Protein AF-A0A527GAV5-F1 (afdb_monomer_lite)

Radius of gyration: 49.76 Å; chains: 1; bounding box: 109×33×131 Å

pLDDT: mean 87.26, std 10.42, range [48.53, 98.5]

Secondary structure (DSSP, 8-state):
-PEEEEEE-TTS-EEEESS--TTPPSEEEEE-TTSTTPPTT--EEEEEEEETTEEEEEEEE-HHHHHHHHHHHHHHHHHHHHHHHHHHHHHHHHHHHHHHHHHHHHHHHHHHHTT-TT--PPP-SS--HHHHHHHHHHHHHHHHHHHHHHHHHHHHHHHHHHHHHHHHHHHHHHHHHHHHHTT---

Sequence (186 aa):
KEQLFSLTDATGNRLAGNFTAAGLPDGFSMFDTEMPGVPPGAEYRAYSGPVGGNTLTVAFSLSETEELERIVLMSFGWGTLIIIGLAVAGGALLASRVQRRLDGIAATMVDVSHGRLDTRIPLTGKGDDIDIVSSQVNAALDRLSALVEGMKQVSANIAHDLKTPLNLLQMILDTASEKNLSGQKV

Structure (mmCIF, N/CA/C/O backbone):
data_AF-A0A527GAV5-F1
#
_entry.id   AF-A0A527GAV5-F1
#
loop_
_atom_site.group_PDB
_atom_site.id
_atom_site.type_symbol
_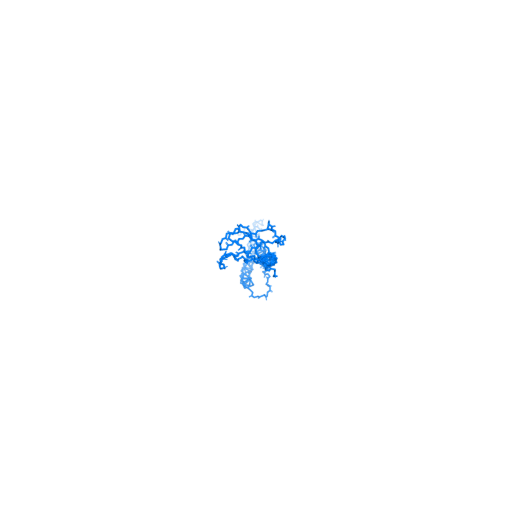atom_site.label_atom_id
_atom_site.label_alt_id
_atom_site.label_comp_id
_atom_site.label_asym_id
_atom_site.label_entity_id
_atom_site.label_seq_id
_atom_site.pdbx_PDB_ins_code
_atom_site.Cartn_x
_atom_site.Cartn_y
_atom_site.Cartn_z
_atom_site.occupancy
_atom_site.B_iso_or_equiv
_atom_site.auth_seq_id
_atom_site.auth_comp_id
_atom_site.auth_asym_id
_atom_site.auth_atom_id
_atom_site.pdbx_PDB_model_num
ATOM 1 N N . LYS A 1 1 ? 24.582 -0.080 -43.319 1.00 51.47 1 LYS A N 1
ATOM 2 C CA . LYS A 1 1 ? 26.050 -0.330 -43.382 1.00 51.47 1 LYS A CA 1
ATOM 3 C C . LYS A 1 1 ? 26.711 0.334 -44.589 1.00 51.47 1 LYS A C 1
ATOM 5 O O . LYS A 1 1 ? 26.998 -0.326 -45.582 1.00 51.47 1 LYS A O 1
ATOM 10 N N . GLU A 1 2 ? 27.001 1.624 -44.483 1.00 65.25 2 GLU A N 1
ATOM 11 C CA . GLU A 1 2 ? 27.942 2.292 -45.385 1.00 65.25 2 GLU A CA 1
ATOM 12 C C . GLU A 1 2 ? 29.332 2.218 -44.742 1.00 65.25 2 GLU A C 1
ATOM 14 O O . GLU A 1 2 ? 29.523 2.654 -43.608 1.00 65.25 2 GLU A O 1
ATOM 19 N N . GLN A 1 3 ? 30.274 1.556 -45.413 1.00 80.19 3 GLN A N 1
ATOM 20 C CA . GLN A 1 3 ? 31.674 1.503 -44.993 1.00 80.19 3 GLN A CA 1
ATOM 21 C C . GLN A 1 3 ? 32.457 2.492 -45.841 1.00 80.19 3 GLN A C 1
ATOM 23 O O . GLN A 1 3 ? 32.382 2.467 -47.073 1.00 80.19 3 GLN A O 1
ATOM 28 N N . LEU A 1 4 ? 33.207 3.358 -45.178 1.00 86.44 4 LEU A N 1
ATOM 29 C CA . LEU A 1 4 ? 34.068 4.330 -45.820 1.00 86.44 4 LEU A CA 1
ATOM 30 C C . LEU A 1 4 ? 35.504 3.798 -45.798 1.00 86.44 4 LEU A C 1
ATOM 32 O O . LEU A 1 4 ? 35.984 3.302 -44.784 1.00 86.44 4 LEU A O 1
ATOM 36 N N . PHE A 1 5 ? 36.191 3.860 -46.927 1.00 89.62 5 PHE A N 1
ATOM 37 C CA . PHE A 1 5 ? 37.576 3.450 -47.086 1.00 89.62 5 PHE A CA 1
ATOM 38 C C . PHE A 1 5 ? 38.337 4.502 -47.892 1.00 89.62 5 PHE A C 1
ATOM 40 O O . PHE A 1 5 ? 37.828 5.047 -48.872 1.00 89.62 5 PHE A O 1
ATOM 47 N N . SER A 1 6 ? 39.565 4.789 -47.476 1.00 89.69 6 SER A N 1
ATOM 48 C CA . SER A 1 6 ? 40.455 5.754 -48.118 1.00 89.69 6 SER A CA 1
ATOM 49 C C . SER A 1 6 ? 41.880 5.230 -48.052 1.00 89.69 6 SER A C 1
ATOM 51 O O . SER A 1 6 ? 42.373 4.917 -46.975 1.00 89.69 6 SER A O 1
ATOM 53 N N . LEU A 1 7 ? 42.545 5.153 -49.197 1.00 89.75 7 LEU A N 1
ATOM 54 C CA . LEU A 1 7 ? 43.970 4.883 -49.313 1.00 89.75 7 LEU A CA 1
ATOM 55 C C . LEU A 1 7 ? 44.672 6.194 -49.662 1.00 89.75 7 LEU A C 1
ATOM 57 O O . LEU A 1 7 ? 44.394 6.771 -50.717 1.00 89.75 7 LEU A O 1
ATOM 61 N N . THR A 1 8 ? 45.569 6.660 -48.801 1.00 88.25 8 THR A N 1
ATOM 62 C CA . THR A 1 8 ? 46.335 7.897 -48.992 1.00 88.25 8 THR A CA 1
ATOM 63 C C . THR A 1 8 ? 47.822 7.620 -49.192 1.00 88.25 8 THR A C 1
ATOM 65 O O . THR A 1 8 ? 48.357 6.598 -48.757 1.00 88.25 8 THR A O 1
ATOM 68 N N . ASP A 1 9 ? 48.504 8.501 -49.918 1.00 86.50 9 ASP A N 1
ATOM 69 C CA . ASP A 1 9 ? 49.966 8.510 -49.991 1.00 86.50 9 ASP A CA 1
ATOM 70 C C . ASP A 1 9 ? 50.606 9.165 -48.754 1.00 86.50 9 ASP A C 1
ATOM 72 O O . ASP A 1 9 ? 49.919 9.720 -47.895 1.00 86.50 9 ASP A O 1
ATOM 76 N N . ALA A 1 10 ? 51.940 9.134 -48.677 1.00 80.06 10 ALA A N 1
ATOM 77 C CA . ALA A 1 10 ? 52.711 9.756 -47.595 1.00 80.06 10 ALA A CA 1
ATOM 78 C C . ALA A 1 10 ? 52.537 11.288 -47.491 1.00 80.06 10 ALA A C 1
ATOM 80 O O . ALA A 1 10 ? 52.948 11.889 -46.501 1.00 80.06 10 ALA A O 1
ATOM 81 N N . THR A 1 11 ? 51.943 11.924 -48.504 1.00 78.81 11 THR A N 1
ATOM 82 C CA . THR A 1 11 ? 51.624 13.358 -48.530 1.00 78.81 11 THR A CA 1
ATOM 83 C C . THR A 1 11 ? 50.159 13.652 -48.188 1.00 78.81 11 THR A C 1
ATOM 85 O O . THR A 1 11 ? 49.761 14.814 -48.162 1.00 78.81 11 THR A O 1
ATOM 88 N N . GLY A 1 12 ? 49.358 12.621 -47.885 1.00 73.50 12 GLY A N 1
ATOM 89 C CA . GLY A 1 12 ? 47.946 12.736 -47.519 1.00 73.50 12 GLY A CA 1
ATOM 90 C C . GLY A 1 12 ? 46.981 12.811 -48.707 1.00 73.50 12 GLY A C 1
ATOM 91 O O . GLY A 1 12 ? 45.781 12.989 -48.496 1.00 73.50 12 GLY A O 1
ATOM 92 N N . ASN A 1 13 ? 47.457 12.651 -49.947 1.00 85.00 13 ASN A N 1
ATOM 93 C CA . ASN A 1 13 ? 46.592 12.662 -51.126 1.00 85.00 13 ASN A CA 1
ATOM 94 C C . ASN A 1 13 ? 45.887 11.316 -51.291 1.00 85.00 13 ASN A C 1
ATOM 96 O O . ASN A 1 13 ? 46.497 10.257 -51.141 1.00 85.00 13 ASN A O 1
ATOM 100 N N . ARG A 1 14 ? 44.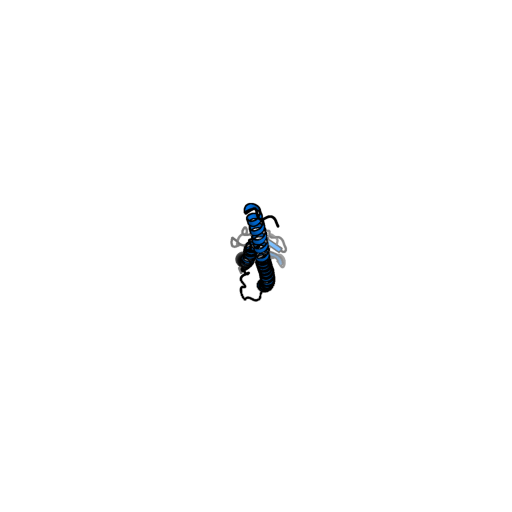597 11.345 -51.646 1.00 86.31 14 ARG A N 1
ATOM 101 C CA . ARG A 1 14 ? 43.805 10.131 -51.881 1.00 86.31 14 ARG A CA 1
ATOM 102 C C . ARG A 1 14 ? 44.218 9.459 -53.189 1.00 86.31 14 ARG A C 1
ATOM 104 O O . ARG A 1 14 ? 44.093 10.045 -54.260 1.00 86.31 14 ARG A O 1
ATOM 111 N N . LEU A 1 1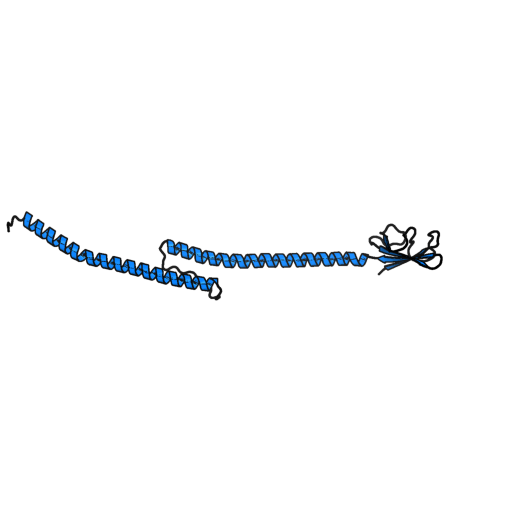5 ? 44.606 8.195 -53.095 1.00 86.38 15 LEU A N 1
ATOM 112 C CA . LEU A 1 15 ? 44.932 7.330 -54.227 1.00 86.38 15 LEU A CA 1
ATOM 113 C C . LEU A 1 15 ? 43.760 6.430 -54.627 1.00 86.38 15 LEU A C 1
ATOM 115 O O . LEU A 1 15 ? 43.536 6.196 -55.810 1.00 86.38 15 LEU A O 1
ATOM 119 N N . ALA A 1 16 ? 42.995 5.942 -53.651 1.00 85.88 16 ALA A N 1
ATOM 120 C CA . ALA A 1 16 ? 41.793 5.141 -53.870 1.00 85.88 16 ALA A CA 1
ATOM 121 C C . ALA A 1 16 ? 40.830 5.302 -52.688 1.00 85.88 16 ALA A C 1
ATOM 123 O O . ALA A 1 16 ? 41.261 5.668 -51.599 1.00 85.88 16 ALA A O 1
ATOM 124 N N . GLY A 1 17 ? 39.539 5.031 -52.880 1.00 86.31 17 GLY A N 1
ATOM 125 C CA . GLY A 1 17 ? 38.553 5.113 -51.799 1.00 86.31 17 GLY A CA 1
ATOM 126 C C . GLY A 1 17 ? 37.303 5.916 -52.128 1.00 86.31 17 GLY A C 1
ATOM 127 O O . GLY A 1 17 ? 37.245 6.606 -53.146 1.00 86.31 17 GLY A O 1
ATOM 128 N N . ASN A 1 18 ? 36.308 5.822 -51.249 1.00 85.50 18 ASN A N 1
ATOM 129 C CA . ASN A 1 18 ? 35.032 6.537 -51.342 1.00 85.50 18 ASN A CA 1
ATOM 130 C C . ASN A 1 18 ? 34.967 7.807 -50.470 1.00 85.50 18 ASN A C 1
ATOM 132 O O . ASN A 1 18 ? 34.028 8.580 -50.623 1.00 85.50 18 ASN A O 1
ATOM 136 N N . PHE A 1 19 ? 35.973 8.072 -49.631 1.00 85.88 19 PHE A N 1
ATOM 137 C CA . PHE A 1 19 ? 36.136 9.341 -48.911 1.00 85.88 19 PHE A CA 1
ATOM 138 C C . PHE A 1 19 ? 37.609 9.765 -48.871 1.00 85.88 19 PHE A C 1
ATOM 140 O O . PHE A 1 19 ? 38.484 9.011 -49.297 1.00 85.88 19 PHE A O 1
ATOM 147 N N . THR A 1 20 ? 37.891 10.979 -48.400 1.00 83.62 20 THR A N 1
ATOM 148 C CA . THR A 1 20 ? 39.262 11.483 -48.239 1.00 83.62 20 THR A CA 1
ATOM 149 C C . THR A 1 20 ? 39.605 11.600 -46.754 1.00 83.62 20 THR A C 1
ATOM 151 O O . THR A 1 20 ? 39.144 12.519 -46.090 1.00 83.62 20 THR A O 1
ATOM 154 N N . ALA A 1 21 ? 40.451 10.697 -46.250 1.00 78.19 21 ALA A N 1
ATOM 155 C CA . ALA A 1 21 ? 40.884 10.630 -44.845 1.00 78.19 21 ALA A CA 1
ATOM 156 C C . ALA A 1 21 ? 41.992 11.637 -44.457 1.00 78.19 21 ALA A C 1
ATOM 158 O O . ALA A 1 21 ? 42.779 11.381 -43.543 1.00 78.19 21 ALA A O 1
ATOM 159 N N . ALA A 1 22 ? 42.120 12.753 -45.181 1.00 73.62 22 ALA A N 1
ATOM 160 C CA . ALA A 1 22 ? 43.237 13.679 -45.004 1.00 73.62 22 ALA A CA 1
ATOM 161 C C . ALA A 1 22 ? 43.246 14.272 -43.583 1.00 73.62 22 ALA A C 1
ATOM 163 O O . ALA A 1 22 ? 42.292 14.928 -43.174 1.00 73.62 22 ALA A O 1
ATOM 164 N N . GLY A 1 23 ? 44.338 14.048 -42.845 1.00 74.88 23 GLY A N 1
ATOM 165 C CA . GLY A 1 23 ? 44.532 14.585 -41.494 1.00 74.88 23 GLY A CA 1
ATOM 166 C C . GLY A 1 23 ? 44.031 13.702 -40.347 1.00 74.88 23 GLY A C 1
ATOM 167 O O . GLY A 1 23 ? 44.126 14.127 -39.197 1.00 74.88 23 GLY A O 1
ATOM 168 N N . LEU A 1 24 ? 43.540 12.484 -40.613 1.00 82.19 24 LEU A N 1
ATOM 169 C CA . LEU A 1 24 ? 43.235 11.530 -39.541 1.00 82.19 24 LEU A CA 1
ATOM 170 C C . LEU A 1 24 ? 44.527 10.934 -38.954 1.00 82.19 24 LEU A C 1
ATOM 172 O O . LEU A 1 24 ? 45.402 10.524 -39.720 1.00 82.19 24 LEU A O 1
ATOM 176 N N . PRO A 1 25 ? 44.657 10.857 -37.615 1.00 83.38 25 PRO A N 1
ATOM 177 C CA . PRO A 1 25 ? 45.821 10.256 -36.979 1.00 83.38 25 PRO A CA 1
ATOM 178 C C . PRO A 1 25 ? 45.858 8.742 -37.210 1.00 83.38 25 PRO A C 1
ATOM 180 O O . PRO A 1 25 ? 44.824 8.102 -37.426 1.00 83.38 25 PRO A O 1
ATOM 183 N N . ASP A 1 26 ? 47.055 8.168 -37.107 1.00 85.62 26 ASP A N 1
ATOM 184 C CA . ASP A 1 26 ? 47.236 6.719 -37.096 1.00 85.62 26 ASP A CA 1
ATOM 185 C C . ASP A 1 26 ? 46.560 6.090 -35.868 1.00 85.62 26 ASP A C 1
ATOM 187 O O . ASP A 1 26 ? 46.567 6.640 -34.763 1.00 85.62 26 ASP A O 1
ATOM 191 N N . GLY A 1 27 ? 45.993 4.899 -36.054 1.00 86.94 27 GLY A N 1
ATOM 192 C CA . GLY A 1 27 ? 45.221 4.197 -35.035 1.00 86.94 27 GLY A CA 1
ATOM 193 C C . GLY A 1 27 ? 43.734 4.549 -35.059 1.00 86.94 27 GLY A C 1
ATOM 194 O O . GLY A 1 27 ? 43.159 4.851 -36.105 1.00 86.94 27 GLY A O 1
ATOM 195 N N . PHE A 1 28 ? 43.079 4.422 -33.902 1.00 89.44 28 PHE A N 1
ATOM 196 C CA . PHE A 1 28 ? 41.643 4.671 -33.774 1.00 89.44 28 PHE A CA 1
ATOM 197 C C . PHE A 1 28 ? 41.348 6.165 -33.648 1.00 89.44 28 PHE A C 1
ATOM 199 O O . PHE A 1 28 ? 41.902 6.836 -32.780 1.00 89.44 28 PHE A O 1
ATOM 206 N N . SER A 1 29 ? 40.414 6.654 -34.458 1.00 87.44 29 SER A N 1
ATOM 207 C CA . SER A 1 29 ? 39.905 8.026 -34.400 1.00 87.44 29 SER A CA 1
ATOM 208 C C . SER A 1 29 ? 38.385 8.058 -34.566 1.00 87.44 29 SER A C 1
ATOM 210 O O . SER A 1 29 ? 37.782 7.120 -35.093 1.00 87.44 29 SER A O 1
ATOM 212 N N . MET A 1 30 ? 37.758 9.125 -34.072 1.00 85.75 30 MET A N 1
ATOM 213 C CA . MET A 1 30 ? 36.351 9.441 -34.327 1.00 85.75 30 MET A CA 1
ATOM 214 C C . MET A 1 30 ? 36.286 10.784 -35.044 1.00 85.75 30 MET A C 1
ATOM 216 O O . MET A 1 30 ? 37.082 11.675 -34.741 1.00 85.75 30 MET A O 1
ATOM 220 N N . PHE A 1 31 ? 35.391 10.897 -36.017 1.00 81.06 31 PHE A N 1
ATOM 221 C CA . PHE A 1 31 ? 35.166 12.127 -36.766 1.00 81.06 31 PHE A CA 1
ATOM 222 C C . PHE A 1 31 ? 33.690 12.253 -37.142 1.00 81.06 31 PHE A C 1
ATOM 224 O O . PHE A 1 31 ? 32.975 11.254 -37.269 1.00 81.06 31 PHE A O 1
ATOM 231 N N . ASP A 1 32 ? 33.251 13.493 -37.314 1.00 73.69 32 ASP A N 1
ATOM 232 C CA . ASP A 1 32 ? 31.907 13.846 -37.739 1.00 73.69 32 ASP A CA 1
ATOM 233 C C . ASP A 1 32 ? 31.916 14.388 -39.181 1.00 73.69 32 ASP A C 1
ATOM 235 O O . ASP A 1 32 ? 32.839 14.176 -39.971 1.00 73.69 32 ASP A O 1
ATOM 239 N N . THR A 1 33 ? 30.828 15.031 -39.575 1.00 65.94 33 THR A N 1
ATOM 240 C CA . THR A 1 33 ? 30.421 15.203 -40.972 1.00 65.94 33 THR A CA 1
ATOM 241 C C . THR A 1 33 ? 31.148 16.330 -4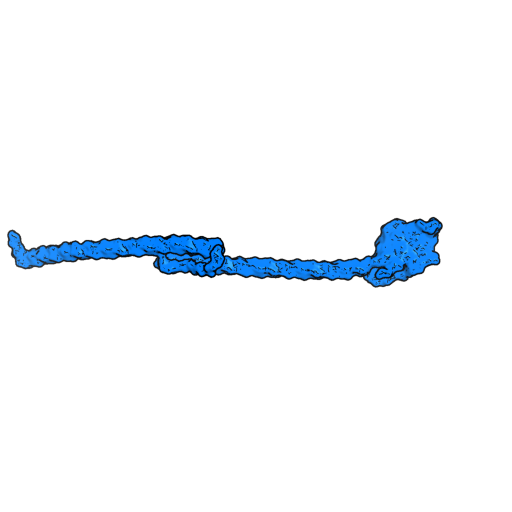1.713 1.00 65.94 33 THR A C 1
ATOM 243 O O . THR A 1 33 ? 30.659 16.824 -42.726 1.00 65.94 33 THR A O 1
ATOM 246 N N . GLU A 1 34 ? 32.314 16.749 -41.225 1.00 67.12 34 GLU A N 1
ATOM 247 C CA . GLU A 1 34 ? 33.110 17.843 -41.792 1.00 67.12 34 GLU A CA 1
ATOM 248 C C . GLU A 1 34 ? 34.027 17.403 -42.952 1.00 67.12 34 GLU A C 1
ATOM 250 O O . GLU A 1 34 ? 34.680 18.235 -43.585 1.00 67.12 34 GLU A O 1
ATOM 255 N N . MET A 1 35 ? 34.067 16.105 -43.286 1.00 69.50 35 MET A N 1
ATOM 256 C CA . MET A 1 35 ? 34.969 15.570 -44.313 1.00 69.50 35 MET A CA 1
ATOM 257 C C . MET A 1 35 ? 34.312 15.364 -45.698 1.00 69.50 35 MET A C 1
ATOM 259 O O . MET A 1 35 ? 33.202 14.834 -45.802 1.00 69.50 35 MET A O 1
ATOM 263 N N . PRO A 1 36 ? 35.011 15.697 -46.807 1.00 69.56 36 PRO A N 1
ATOM 264 C CA . PRO A 1 36 ? 34.512 15.480 -48.166 1.00 69.56 36 PRO A CA 1
ATOM 265 C C . PRO A 1 36 ? 34.239 14.000 -48.481 1.00 69.56 36 PRO A C 1
ATOM 267 O O . PRO A 1 36 ? 35.141 13.160 -48.426 1.00 69.56 36 PRO A O 1
ATOM 270 N N . GLY A 1 37 ? 33.004 13.699 -48.896 1.00 69.25 37 GLY A N 1
ATOM 271 C CA . GLY A 1 37 ? 32.560 12.340 -49.237 1.00 69.25 37 GLY A CA 1
ATOM 272 C C . GLY A 1 37 ? 31.922 11.566 -48.079 1.00 69.25 37 GLY A C 1
ATOM 273 O O . GLY A 1 37 ? 31.619 10.389 -48.248 1.00 69.25 37 GLY A O 1
ATOM 274 N N . VAL A 1 38 ? 31.701 12.213 -46.930 1.00 72.56 38 VAL A N 1
ATOM 275 C CA . VAL A 1 38 ? 31.029 11.628 -45.762 1.00 72.56 38 VAL A CA 1
ATOM 276 C C . VAL A 1 38 ? 29.552 12.058 -45.736 1.00 72.56 38 VAL A C 1
ATOM 278 O O . VAL A 1 38 ? 29.271 13.256 -45.810 1.00 72.56 38 VAL A O 1
ATOM 281 N N . PRO A 1 39 ? 28.593 11.118 -45.653 1.00 70.62 39 PRO A N 1
ATOM 282 C CA . PRO A 1 39 ? 27.177 11.434 -45.468 1.00 70.62 39 PRO A CA 1
ATOM 283 C C . PRO A 1 39 ? 26.925 12.257 -44.189 1.00 70.62 39 PRO A C 1
ATOM 285 O O . PRO A 1 39 ? 27.472 11.905 -43.142 1.00 70.62 39 PRO A O 1
ATOM 288 N N . PRO A 1 40 ? 26.098 13.320 -44.241 1.00 68.00 40 PRO A N 1
ATOM 289 C CA . PRO A 1 40 ? 25.817 14.185 -43.096 1.00 68.00 40 PRO A CA 1
ATOM 290 C C . PRO A 1 40 ? 24.956 13.495 -42.022 1.00 68.00 40 PRO A C 1
ATOM 292 O O . PRO A 1 40 ? 24.099 12.675 -42.339 1.00 68.00 40 PRO A O 1
ATOM 295 N N . GLY A 1 41 ? 25.138 13.893 -40.758 1.00 69.19 41 GLY A N 1
ATOM 296 C CA . GLY A 1 41 ? 24.319 13.465 -39.616 1.00 69.19 41 GLY A CA 1
ATOM 297 C C . GLY A 1 41 ? 24.716 12.150 -38.935 1.00 69.19 41 GLY A C 1
ATOM 298 O O . GLY A 1 41 ? 23.879 11.582 -38.243 1.00 69.19 41 GLY A O 1
ATOM 299 N N . ALA A 1 42 ? 25.942 11.654 -39.125 1.00 70.94 42 ALA A N 1
ATOM 300 C CA . ALA A 1 42 ? 26.418 10.430 -38.482 1.00 70.94 42 ALA A CA 1
ATOM 301 C C . ALA A 1 42 ? 27.843 10.587 -37.941 1.00 70.94 42 ALA A C 1
ATOM 303 O O . ALA A 1 42 ? 28.708 11.145 -38.617 1.00 70.94 42 ALA A O 1
ATOM 304 N N . GLU A 1 43 ? 28.094 10.058 -36.745 1.00 80.25 43 GLU A N 1
ATOM 305 C CA . GLU A 1 43 ? 29.445 9.900 -36.207 1.00 80.25 43 GLU A CA 1
ATOM 306 C C . GLU A 1 43 ? 30.107 8.656 -36.819 1.00 80.25 43 GLU A C 1
ATOM 308 O O . GLU A 1 43 ? 29.473 7.607 -36.984 1.00 80.25 43 GLU A O 1
ATOM 313 N N . TYR A 1 44 ? 31.386 8.756 -37.179 1.00 84.56 44 TYR A N 1
ATOM 314 C CA . TYR A 1 44 ? 32.140 7.657 -37.775 1.00 84.56 44 TYR A CA 1
ATOM 315 C C . TYR A 1 44 ? 33.333 7.291 -36.905 1.00 84.56 44 TYR A C 1
ATOM 317 O O . TYR A 1 44 ? 34.104 8.144 -36.466 1.00 84.56 44 TYR A O 1
ATOM 325 N N . ARG A 1 45 ? 33.544 5.986 -36.723 1.00 87.81 45 ARG A N 1
ATOM 326 C CA . ARG A 1 45 ? 34.760 5.459 -36.101 1.00 87.81 45 ARG A CA 1
ATOM 327 C C . ARG A 1 45 ? 35.705 4.954 -37.180 1.00 87.81 45 ARG A C 1
ATOM 329 O O . ARG A 1 45 ? 35.378 3.996 -37.882 1.00 87.81 45 ARG A O 1
ATOM 336 N N . ALA A 1 46 ? 36.871 5.584 -37.281 1.00 89.62 46 ALA A N 1
ATOM 337 C CA . ALA A 1 46 ? 37.945 5.235 -38.201 1.00 89.62 46 ALA A CA 1
ATOM 338 C C . ALA A 1 46 ? 39.054 4.427 -37.525 1.00 89.62 46 ALA A C 1
ATOM 340 O O . ALA A 1 46 ? 39.355 4.585 -36.339 1.00 89.62 46 ALA A O 1
ATOM 341 N N . TYR A 1 47 ? 39.712 3.603 -38.330 1.00 90.69 47 TYR A N 1
ATOM 342 C CA . TYR A 1 47 ? 41.029 3.061 -38.052 1.00 90.69 47 TYR A CA 1
ATOM 343 C C . TYR A 1 47 ? 41.950 3.345 -39.240 1.00 90.69 47 TYR A C 1
ATOM 345 O O . TYR A 1 47 ? 41.638 2.934 -40.360 1.00 90.69 47 TYR A O 1
ATOM 353 N N . SER A 1 48 ? 43.063 4.033 -38.985 1.00 91.56 48 SER A N 1
ATOM 354 C CA . SER A 1 48 ? 44.116 4.323 -39.965 1.00 91.56 48 SER A CA 1
ATOM 355 C C . SER A 1 48 ? 45.362 3.499 -39.658 1.00 91.56 48 SER A C 1
ATOM 357 O O . SER A 1 48 ? 45.817 3.463 -38.513 1.00 91.56 48 SER A O 1
ATOM 359 N N . GLY A 1 49 ? 45.933 2.847 -40.668 1.00 89.56 49 GLY A N 1
ATOM 360 C CA . GLY A 1 49 ? 47.185 2.110 -40.514 1.00 89.56 49 GLY A CA 1
ATOM 361 C C . GLY A 1 49 ? 47.993 2.013 -41.808 1.00 89.56 49 GLY A C 1
ATOM 362 O O . GLY A 1 49 ? 47.433 2.148 -42.900 1.00 89.56 49 GLY A O 1
ATOM 363 N N . PRO A 1 50 ? 49.311 1.770 -41.707 1.00 90.19 50 PRO A N 1
ATOM 364 C CA . PRO A 1 50 ? 50.179 1.680 -42.870 1.00 90.19 50 PRO A CA 1
ATOM 365 C C . PRO A 1 50 ? 49.943 0.378 -43.646 1.00 90.19 50 PRO A C 1
ATOM 367 O O . PRO A 1 50 ? 49.889 -0.714 -43.079 1.00 90.19 50 PRO A O 1
ATOM 370 N N . VAL A 1 51 ? 49.863 0.490 -44.969 1.00 87.44 51 VAL A N 1
ATOM 371 C CA . VAL A 1 51 ? 49.808 -0.618 -45.926 1.00 87.44 51 VAL A CA 1
ATOM 372 C C . VAL A 1 51 ? 50.823 -0.323 -47.030 1.00 87.44 51 VAL A C 1
ATOM 374 O O . VAL A 1 51 ? 50.549 0.407 -47.980 1.00 87.44 51 VAL A O 1
ATOM 377 N N . GLY A 1 52 ? 52.035 -0.864 -46.891 1.00 86.19 52 GLY A N 1
ATOM 378 C CA . GLY A 1 52 ? 53.155 -0.516 -47.770 1.00 86.19 52 GLY A CA 1
ATOM 379 C C . GLY A 1 52 ? 53.674 0.902 -47.495 1.00 86.19 52 GLY A C 1
ATOM 380 O O . GLY A 1 52 ? 53.996 1.217 -46.354 1.00 86.19 52 GLY A O 1
ATOM 381 N N . GLY A 1 53 ? 53.765 1.745 -48.532 1.00 84.25 53 GLY A N 1
ATOM 382 C CA . GLY A 1 53 ? 54.159 3.164 -48.429 1.00 84.25 53 GLY A CA 1
ATOM 383 C C . GLY A 1 53 ? 52.979 4.132 -48.270 1.00 84.25 53 GLY A C 1
ATOM 384 O O . GLY A 1 53 ? 53.122 5.330 -48.510 1.00 84.25 53 GLY A O 1
ATOM 385 N N . ASN A 1 54 ? 51.805 3.600 -47.937 1.00 88.31 54 ASN A N 1
ATOM 386 C CA . ASN A 1 54 ? 50.514 4.272 -47.996 1.00 88.31 54 ASN A CA 1
ATOM 387 C C . ASN A 1 54 ? 49.745 4.041 -46.697 1.00 88.31 54 ASN A C 1
ATOM 389 O O . ASN A 1 54 ? 50.009 3.065 -45.997 1.00 88.31 54 ASN A O 1
ATOM 393 N N . THR A 1 55 ? 48.763 4.885 -46.403 1.00 89.31 55 THR A N 1
ATOM 394 C CA . THR A 1 55 ? 47.893 4.721 -45.232 1.00 89.31 55 THR A CA 1
ATOM 395 C C . THR A 1 55 ? 46.506 4.299 -45.687 1.00 89.31 55 THR A C 1
ATOM 397 O O . THR A 1 55 ? 45.894 4.952 -46.531 1.00 89.31 55 THR A O 1
ATOM 400 N N . LEU A 1 56 ? 46.010 3.184 -45.152 1.00 90.12 56 LEU A N 1
ATOM 401 C CA . LEU A 1 56 ? 44.640 2.731 -45.353 1.00 90.12 56 LEU A CA 1
ATOM 402 C C . LEU A 1 56 ? 43.804 3.136 -44.141 1.00 90.12 56 LEU A C 1
ATOM 404 O O . LEU A 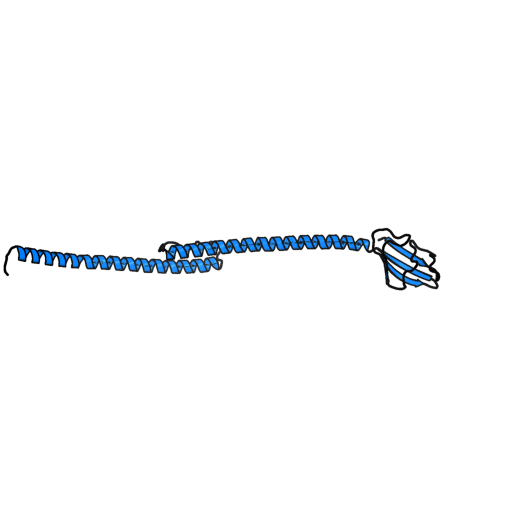1 56 ? 44.064 2.691 -43.024 1.00 90.12 56 LEU A O 1
ATOM 408 N N . THR A 1 57 ? 42.771 3.931 -44.385 1.00 91.31 57 THR A N 1
ATOM 409 C CA . THR A 1 57 ? 41.761 4.291 -43.396 1.00 91.31 57 THR A CA 1
ATOM 410 C C . THR A 1 57 ? 40.458 3.577 -43.711 1.00 91.31 57 THR A C 1
ATOM 412 O O . THR A 1 57 ? 39.949 3.671 -44.829 1.00 91.31 57 THR A O 1
ATOM 415 N N . VAL A 1 58 ? 39.898 2.893 -42.716 1.00 90.06 58 VAL A N 1
ATOM 416 C CA . VAL A 1 58 ? 38.568 2.272 -42.774 1.00 90.06 58 VAL A CA 1
ATOM 417 C C . VAL A 1 58 ? 37.693 2.900 -41.700 1.00 90.06 58 VAL A C 1
ATOM 419 O O . VAL A 1 58 ? 38.081 2.918 -40.535 1.00 90.06 58 VAL A O 1
ATOM 422 N N . ALA A 1 59 ? 36.521 3.398 -42.077 1.00 88.56 59 ALA A N 1
ATOM 423 C CA . ALA A 1 59 ? 35.565 4.034 -41.188 1.00 88.56 59 ALA A CA 1
ATOM 424 C C . ALA A 1 59 ? 34.182 3.375 -41.266 1.00 88.56 59 ALA A C 1
ATOM 426 O O . ALA A 1 59 ? 33.691 3.011 -42.339 1.00 88.56 59 ALA A O 1
ATOM 427 N N . PHE A 1 60 ? 33.557 3.225 -40.101 1.00 84.50 60 PHE A N 1
ATOM 428 C CA . PHE A 1 60 ? 32.233 2.631 -39.932 1.00 84.50 60 PHE A CA 1
ATOM 429 C C . PHE A 1 60 ? 31.282 3.669 -39.340 1.00 84.50 60 PHE A C 1
ATOM 431 O O . PHE A 1 60 ? 31.636 4.322 -38.359 1.00 84.50 60 PHE A O 1
ATOM 438 N N . SER A 1 61 ? 30.089 3.801 -39.928 1.00 79.38 61 SER A N 1
ATOM 439 C CA . SER A 1 61 ? 29.037 4.671 -39.392 1.00 79.38 61 SER A CA 1
ATOM 440 C C . SER A 1 61 ? 28.488 4.130 -38.069 1.00 79.38 61 SER A C 1
ATOM 442 O O . SER A 1 61 ? 28.150 2.944 -37.983 1.00 79.38 61 SER A O 1
ATOM 444 N N . LEU A 1 62 ? 28.354 5.001 -37.066 1.00 73.69 62 LEU A N 1
ATOM 445 C CA . LEU A 1 62 ? 27.640 4.748 -35.809 1.00 73.69 62 LEU A CA 1
ATOM 446 C C . LEU A 1 62 ? 26.161 5.175 -35.877 1.00 73.69 62 LEU A C 1
ATOM 448 O O . LEU A 1 62 ? 25.443 5.038 -34.889 1.00 73.69 62 LEU A O 1
ATOM 452 N N . SER A 1 63 ? 25.652 5.604 -37.037 1.00 67.06 63 SER A N 1
ATOM 453 C CA . SER A 1 63 ? 24.250 6.032 -37.194 1.00 67.06 63 SER A CA 1
ATOM 454 C C . SER A 1 63 ? 23.227 4.953 -36.818 1.00 67.06 63 SER A C 1
ATOM 456 O O . SER A 1 63 ? 22.140 5.264 -36.348 1.00 67.06 63 SER A O 1
ATOM 458 N N . GLU A 1 64 ? 23.575 3.670 -36.977 1.00 61.69 64 GLU A N 1
ATOM 459 C CA . GLU A 1 64 ? 22.717 2.552 -36.552 1.00 61.69 64 GLU A CA 1
ATOM 460 C C . GLU A 1 64 ? 22.631 2.433 -35.012 1.00 61.69 64 GLU A C 1
ATOM 462 O O . GLU A 1 64 ? 21.689 1.836 -34.500 1.00 61.69 64 GLU A O 1
ATOM 467 N N . THR A 1 65 ? 23.566 3.003 -34.242 1.00 63.56 65 THR A N 1
ATOM 468 C CA . THR A 1 65 ? 23.550 2.903 -32.770 1.00 63.56 65 THR A CA 1
ATOM 469 C C . THR A 1 65 ? 22.698 3.967 -32.080 1.00 63.56 65 THR A C 1
ATOM 471 O O . THR A 1 65 ? 22.094 3.665 -31.052 1.00 63.56 65 THR A O 1
ATOM 474 N N . GLU A 1 66 ? 22.553 5.159 -32.661 1.00 66.06 66 GLU A N 1
ATOM 475 C CA . GLU A 1 66 ? 21.786 6.258 -32.049 1.00 66.06 66 GLU A CA 1
ATOM 476 C C . GLU A 1 66 ? 20.266 6.027 -32.098 1.00 66.06 66 GLU A C 1
ATOM 478 O O . GLU A 1 66 ? 19.546 6.302 -31.132 1.00 66.06 66 GLU A O 1
ATOM 483 N N . GLU A 1 67 ? 19.752 5.471 -33.200 1.00 70.88 67 GLU A N 1
ATOM 484 C CA . GLU A 1 67 ? 18.332 5.106 -33.300 1.00 70.88 67 GLU A CA 1
ATOM 485 C C . GLU A 1 67 ? 17.977 3.984 -32.318 1.00 70.88 67 GLU A C 1
ATOM 487 O O . GLU A 1 67 ? 16.937 4.032 -31.652 1.00 70.88 67 GLU A O 1
ATOM 492 N N . LEU A 1 68 ? 18.873 3.002 -32.179 1.00 74.25 68 LEU A N 1
ATOM 493 C CA . LEU A 1 68 ? 18.732 1.919 -31.213 1.00 74.25 68 LEU A CA 1
ATOM 494 C C . LEU A 1 68 ? 18.750 2.453 -29.779 1.00 74.25 68 LEU A C 1
ATOM 496 O O . LEU A 1 68 ? 17.891 2.069 -28.985 1.00 74.25 68 LEU A O 1
ATOM 500 N N . GLU A 1 69 ? 19.664 3.366 -29.451 1.00 81.19 69 GLU A N 1
ATOM 501 C CA . GLU A 1 69 ? 19.736 3.983 -28.126 1.00 81.19 69 GLU A CA 1
ATOM 502 C C . GLU A 1 69 ? 18.433 4.708 -27.778 1.00 81.19 69 GLU A C 1
ATOM 504 O O . GLU A 1 69 ? 17.864 4.483 -26.707 1.00 81.19 69 GLU A O 1
ATOM 509 N N . ARG A 1 70 ? 17.886 5.503 -28.706 1.00 84.00 70 ARG A N 1
ATOM 510 C CA . ARG A 1 70 ? 16.616 6.209 -28.490 1.00 84.00 70 ARG A CA 1
ATOM 511 C C . ARG A 1 70 ? 15.455 5.246 -28.256 1.00 84.00 70 ARG A C 1
ATOM 513 O O . ARG A 1 70 ? 14.668 5.461 -27.333 1.00 84.00 70 ARG A O 1
ATOM 520 N N . ILE A 1 71 ? 15.326 4.199 -29.072 1.00 87.31 71 ILE A N 1
ATOM 521 C CA . ILE A 1 71 ? 14.247 3.210 -28.933 1.00 87.31 71 ILE A CA 1
ATOM 522 C C . ILE A 1 71 ? 14.377 2.466 -27.602 1.00 87.31 71 ILE A C 1
ATOM 524 O O . ILE A 1 71 ? 13.375 2.279 -26.905 1.00 87.31 71 ILE A O 1
ATOM 528 N N . VAL A 1 72 ? 15.595 2.077 -27.218 1.00 91.62 72 VAL A N 1
ATOM 529 C CA . VAL A 1 72 ? 15.869 1.384 -25.953 1.00 91.62 72 VAL A CA 1
ATOM 530 C C . VAL A 1 72 ? 15.561 2.286 -24.761 1.00 91.62 72 VAL A C 1
ATOM 532 O O . VAL A 1 72 ? 14.817 1.867 -23.877 1.00 91.62 72 VAL A O 1
ATOM 535 N N . LEU A 1 73 ? 16.052 3.529 -24.747 1.00 92.75 73 LEU A N 1
ATOM 536 C CA . LEU A 1 73 ? 15.793 4.488 -23.668 1.00 92.75 73 LEU A CA 1
ATOM 537 C C . LEU A 1 73 ? 14.306 4.815 -23.542 1.00 92.75 73 LEU A C 1
ATOM 539 O O . LEU A 1 73 ? 13.777 4.860 -22.432 1.00 92.75 73 LEU A O 1
ATOM 543 N N . MET A 1 74 ? 13.607 4.995 -24.663 1.00 94.31 74 MET A N 1
ATOM 544 C CA . MET A 1 74 ? 12.172 5.263 -24.655 1.00 94.31 74 MET A CA 1
ATOM 545 C C . MET A 1 74 ? 11.385 4.051 -24.146 1.00 94.31 74 MET A C 1
ATOM 547 O O . MET A 1 74 ? 10.507 4.204 -23.298 1.00 94.31 74 MET A O 1
ATOM 551 N N . SER A 1 75 ? 11.733 2.844 -24.596 1.00 95.38 75 SER A N 1
ATOM 552 C CA . SER A 1 75 ? 11.112 1.597 -24.128 1.00 95.38 75 SER A CA 1
ATOM 553 C C . SER A 1 75 ? 11.362 1.368 -22.637 1.00 95.38 75 SER A C 1
ATOM 555 O O . SER A 1 75 ? 10.441 1.023 -21.898 1.00 95.38 75 SER A O 1
ATOM 557 N N . PHE A 1 76 ? 12.587 1.619 -22.172 1.00 96.69 76 PHE A N 1
ATOM 558 C CA . PHE A 1 76 ? 12.953 1.548 -20.761 1.00 96.69 76 PHE A CA 1
ATOM 559 C C . PHE A 1 76 ? 12.198 2.587 -19.923 1.00 96.69 76 PHE A C 1
ATOM 561 O O . PHE A 1 76 ? 11.681 2.258 -18.854 1.00 96.69 76 PHE A O 1
ATOM 568 N N . GLY A 1 77 ? 12.077 3.820 -20.424 1.00 97.38 77 GLY A N 1
ATOM 569 C CA . GLY A 1 77 ? 11.313 4.890 -19.788 1.00 97.38 77 GLY A CA 1
ATOM 570 C C . GLY A 1 77 ? 9.841 4.522 -19.619 1.00 97.38 77 GLY A C 1
ATOM 571 O O . GLY A 1 77 ? 9.310 4.606 -18.512 1.00 97.38 77 GLY A O 1
ATOM 572 N N . TRP A 1 78 ? 9.196 4.030 -20.681 1.00 98.06 78 TRP A N 1
ATOM 573 C CA . TRP A 1 78 ? 7.810 3.558 -20.624 1.00 98.06 78 TRP A CA 1
ATOM 574 C C . TRP A 1 78 ? 7.637 2.358 -19.696 1.00 98.06 78 TRP A C 1
ATOM 576 O O . TRP A 1 78 ? 6.719 2.355 -18.877 1.00 98.06 78 TRP A O 1
ATOM 586 N N . GLY A 1 79 ? 8.528 1.367 -19.775 1.00 98.06 79 GLY A N 1
ATOM 587 C CA . GLY A 1 79 ? 8.500 0.203 -18.889 1.00 98.06 79 GLY A CA 1
ATOM 588 C C . GLY A 1 79 ? 8.601 0.606 -17.418 1.00 98.06 79 GLY A C 1
ATOM 589 O O . GLY A 1 79 ? 7.784 0.188 -16.600 1.00 98.06 79 GLY A O 1
ATOM 590 N N . THR A 1 80 ? 9.544 1.491 -17.095 1.00 98.25 80 THR A N 1
ATOM 591 C CA . THR A 1 80 ? 9.738 2.019 -15.738 1.00 98.25 80 THR A CA 1
ATOM 592 C C . THR A 1 80 ? 8.515 2.795 -15.258 1.00 98.25 80 THR A C 1
ATOM 594 O O . THR A 1 80 ? 8.039 2.563 -14.148 1.00 98.25 80 THR A O 1
ATOM 597 N N . LEU A 1 81 ? 7.961 3.675 -16.097 1.00 98.38 81 LEU A N 1
ATOM 598 C CA . LEU A 1 81 ? 6.770 4.458 -15.769 1.00 98.38 81 LEU A CA 1
ATOM 599 C C . LEU A 1 81 ? 5.576 3.548 -15.471 1.00 98.38 81 LEU A C 1
ATOM 601 O O . LEU A 1 81 ? 4.899 3.743 -14.464 1.00 98.38 81 LEU A O 1
ATOM 605 N N . ILE A 1 82 ? 5.347 2.524 -16.296 1.00 98.44 82 ILE A N 1
ATOM 606 C CA . ILE A 1 82 ? 4.260 1.558 -16.094 1.00 98.44 82 ILE A CA 1
ATOM 607 C C . ILE A 1 82 ? 4.457 0.784 -14.788 1.00 98.44 82 ILE A C 1
ATOM 609 O O . ILE A 1 82 ? 3.514 0.667 -14.007 1.00 98.44 82 ILE A O 1
ATOM 613 N N . ILE A 1 83 ? 5.669 0.291 -14.516 1.00 98.50 83 ILE A N 1
ATOM 614 C CA . ILE A 1 83 ? 5.974 -0.450 -13.282 1.00 98.50 83 ILE A CA 1
ATOM 615 C C . ILE A 1 83 ? 5.746 0.431 -12.050 1.00 98.50 83 ILE A C 1
ATOM 617 O O . ILE A 1 83 ? 5.079 -0.002 -11.111 1.00 98.50 83 ILE A O 1
ATOM 621 N N . ILE A 1 84 ? 6.243 1.671 -12.056 1.00 98.50 84 ILE A N 1
ATOM 622 C CA . ILE A 1 84 ? 6.036 2.623 -10.956 1.00 98.50 84 ILE A CA 1
ATOM 623 C C . ILE A 1 84 ? 4.548 2.936 -10.799 1.00 98.50 84 ILE A C 1
ATOM 625 O O . ILE A 1 84 ? 4.031 2.903 -9.684 1.00 98.50 84 ILE A O 1
ATOM 629 N N . GLY A 1 85 ? 3.842 3.190 -11.902 1.00 98.50 85 GLY A N 1
ATOM 630 C CA . GLY A 1 85 ? 2.405 3.449 -11.894 1.00 98.50 85 GLY A CA 1
ATOM 631 C C . GLY A 1 85 ? 1.618 2.297 -11.272 1.00 98.50 85 GLY A C 1
ATOM 632 O O . GLY A 1 85 ? 0.781 2.523 -10.398 1.00 98.50 85 GLY A O 1
ATOM 633 N N . LEU A 1 86 ? 1.932 1.056 -11.650 1.00 98.38 86 LEU A N 1
ATOM 634 C CA . LEU A 1 86 ? 1.321 -0.145 -11.079 1.00 98.38 86 LEU A CA 1
ATOM 635 C C . LEU A 1 86 ? 1.687 -0.341 -9.605 1.00 98.38 86 LEU A C 1
ATOM 637 O O . LEU A 1 86 ? 0.814 -0.694 -8.814 1.00 98.38 86 LEU A O 1
ATOM 641 N N . ALA A 1 87 ? 2.936 -0.084 -9.215 1.00 98.31 87 ALA A N 1
ATOM 642 C CA . ALA A 1 87 ? 3.374 -0.189 -7.826 1.00 98.31 87 ALA A CA 1
ATOM 643 C C . ALA A 1 87 ? 2.657 0.830 -6.927 1.00 98.31 87 ALA A C 1
ATOM 645 O O . ALA A 1 87 ? 2.144 0.465 -5.869 1.00 98.31 87 ALA A O 1
ATOM 646 N N . VAL A 1 88 ? 2.555 2.088 -7.365 1.00 98.44 88 VAL A N 1
ATOM 647 C CA . VAL A 1 88 ? 1.856 3.153 -6.630 1.00 98.44 88 VAL A CA 1
ATOM 648 C C . VAL A 1 88 ? 0.360 2.865 -6.559 1.00 98.44 88 VAL A C 1
ATOM 650 O O . VAL A 1 88 ? -0.218 2.918 -5.474 1.00 98.44 88 VAL A O 1
ATOM 653 N N . ALA A 1 89 ? -0.271 2.516 -7.682 1.00 98.31 89 ALA A N 1
ATOM 654 C CA . ALA A 1 89 ? -1.696 2.203 -7.713 1.00 98.31 89 ALA A CA 1
ATOM 655 C C . ALA A 1 89 ? -2.021 0.972 -6.853 1.00 98.31 89 ALA A C 1
ATOM 657 O O . ALA A 1 89 ? -2.924 1.019 -6.019 1.00 98.31 89 ALA A O 1
ATOM 658 N 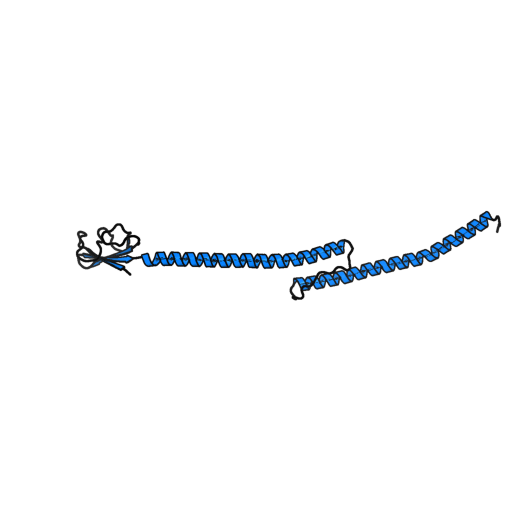N . GLY A 1 90 ? -1.257 -0.113 -7.001 1.00 98.25 90 GLY A N 1
ATOM 659 C CA . GLY A 1 90 ? -1.409 -1.328 -6.204 1.00 98.25 90 GLY A CA 1
ATOM 660 C C . GLY A 1 90 ? -1.192 -1.072 -4.713 1.00 98.25 90 GLY A C 1
ATOM 661 O O . GLY A 1 90 ? -2.016 -1.479 -3.893 1.00 98.25 90 GLY A O 1
ATOM 662 N N . GLY A 1 91 ? -0.140 -0.330 -4.360 1.00 98.00 91 GLY A N 1
ATOM 663 C CA . GLY A 1 91 ? 0.150 0.067 -2.983 1.00 98.00 91 GLY A CA 1
ATOM 664 C C . GLY A 1 91 ? -0.965 0.913 -2.367 1.00 98.00 91 GLY A C 1
ATOM 665 O O . GLY A 1 91 ? -1.443 0.598 -1.279 1.00 98.00 91 GLY A O 1
ATOM 666 N N . ALA A 1 92 ? -1.450 1.933 -3.080 1.00 98.06 92 ALA A N 1
ATOM 667 C CA . ALA A 1 92 ? -2.541 2.791 -2.618 1.00 98.06 92 ALA A CA 1
ATOM 668 C C . ALA A 1 92 ? -3.862 2.017 -2.443 1.00 98.06 92 ALA A C 1
ATOM 670 O O . ALA A 1 92 ? -4.588 2.221 -1.464 1.00 98.06 92 ALA A O 1
ATOM 671 N N . LEU A 1 93 ? -4.173 1.089 -3.352 1.00 97.69 93 LEU A N 1
ATOM 672 C CA . LEU A 1 93 ? -5.357 0.231 -3.247 1.00 97.69 93 LEU A CA 1
ATOM 673 C C . LEU A 1 93 ? -5.277 -0.720 -2.046 1.00 97.69 93 LEU A C 1
ATOM 675 O O . LEU A 1 93 ? -6.262 -0.879 -1.323 1.00 97.69 93 LEU A O 1
ATOM 679 N N . LEU A 1 94 ? -4.117 -1.332 -1.794 1.00 95.19 94 LEU A N 1
ATOM 680 C CA . LEU A 1 94 ? -3.917 -2.199 -0.630 1.00 95.19 94 LEU A CA 1
ATOM 681 C C . LEU A 1 94 ? -3.979 -1.405 0.680 1.00 95.19 94 LEU A C 1
ATOM 683 O O . LEU A 1 94 ? -4.716 -1.791 1.588 1.00 95.19 94 LEU A O 1
ATOM 687 N N . ALA A 1 95 ? -3.277 -0.272 0.755 1.00 96.19 95 ALA A N 1
ATOM 688 C CA . ALA A 1 95 ? -3.260 0.592 1.933 1.00 96.19 95 ALA A CA 1
ATOM 689 C C . ALA A 1 95 ? -4.664 1.106 2.278 1.00 96.19 95 ALA A C 1
ATOM 691 O O . ALA A 1 95 ? -5.119 0.947 3.409 1.00 96.19 95 ALA A O 1
ATOM 692 N N . SER A 1 96 ? -5.400 1.630 1.293 1.00 96.06 96 SER A N 1
ATOM 693 C CA . SER A 1 96 ? -6.774 2.108 1.503 1.00 96.06 96 SER A CA 1
ATOM 694 C C . SER A 1 96 ? -7.726 0.994 1.945 1.00 96.06 96 SER A C 1
ATOM 696 O O . SER A 1 96 ? -8.613 1.224 2.768 1.00 96.06 96 SER A O 1
ATOM 698 N N . ARG A 1 97 ? -7.540 -0.236 1.448 1.00 92.19 97 ARG A N 1
ATOM 699 C CA . ARG A 1 97 ? -8.333 -1.391 1.878 1.00 92.19 97 ARG A CA 1
ATOM 700 C C . ARG A 1 97 ? -8.066 -1.763 3.335 1.00 92.19 97 ARG A C 1
ATOM 702 O O . ARG A 1 97 ? -9.018 -2.055 4.057 1.00 92.19 97 ARG A O 1
ATOM 709 N N . VAL A 1 98 ? -6.803 -1.774 3.755 1.00 92.44 98 VAL A N 1
ATOM 710 C CA . VAL A 1 98 ? -6.421 -2.060 5.146 1.00 92.44 98 VAL A CA 1
ATOM 711 C C . VAL A 1 98 ? -6.924 -0.955 6.069 1.00 92.44 98 VAL A C 1
ATOM 713 O O . VAL A 1 98 ? -7.568 -1.254 7.071 1.00 92.44 98 VAL A O 1
ATOM 716 N N . GLN A 1 99 ? -6.726 0.308 5.698 1.00 95.06 99 GLN A N 1
ATOM 717 C CA . GLN A 1 99 ? -7.143 1.448 6.508 1.00 95.06 99 GLN A CA 1
ATOM 718 C C . GLN A 1 99 ? -8.652 1.462 6.755 1.00 95.06 99 GLN A C 1
ATOM 720 O O . GLN A 1 99 ? -9.070 1.530 7.902 1.00 95.06 99 GLN A O 1
ATOM 725 N N . ARG A 1 100 ? -9.475 1.233 5.722 1.00 92.81 100 ARG A N 1
ATOM 726 C CA . ARG A 1 100 ? -10.937 1.119 5.889 1.00 92.81 100 ARG A CA 1
ATOM 727 C C . ARG A 1 100 ? -11.356 0.037 6.885 1.00 92.81 100 ARG A C 1
ATOM 729 O O . ARG A 1 100 ? -12.371 0.183 7.559 1.00 92.81 100 ARG A O 1
ATOM 736 N N . ARG A 1 101 ? -10.610 -1.068 6.964 1.00 92.06 101 ARG A N 1
ATOM 737 C CA . ARG A 1 101 ? -10.886 -2.130 7.941 1.00 92.06 101 ARG A CA 1
ATOM 738 C C . ARG A 1 101 ? -10.495 -1.712 9.351 1.00 92.06 101 ARG A C 1
ATOM 740 O O . ARG A 1 101 ? -11.267 -1.942 10.276 1.00 92.06 101 ARG A O 1
ATOM 747 N N . LEU A 1 102 ? -9.337 -1.073 9.501 1.00 94.06 102 LEU A N 1
ATOM 748 C CA . LEU A 1 102 ? -8.904 -0.513 10.780 1.00 94.06 102 LEU A CA 1
ATOM 749 C C . LEU A 1 102 ? -9.884 0.553 11.283 1.00 94.06 102 LEU A C 1
ATOM 751 O O . LEU A 1 102 ? -10.227 0.538 12.460 1.00 94.06 102 LEU A O 1
ATOM 755 N N . ASP A 1 103 ? -10.412 1.396 10.396 1.00 94.50 103 ASP A N 1
ATOM 756 C CA . ASP A 1 103 ? -11.428 2.395 10.737 1.00 94.50 103 ASP A CA 1
ATOM 757 C C . ASP A 1 103 ? -12.720 1.737 11.244 1.00 94.50 103 ASP A C 1
ATOM 759 O O . ASP A 1 103 ? -13.310 2.203 12.215 1.00 94.50 103 ASP A O 1
ATOM 763 N N . GLY A 1 104 ? -13.142 0.614 10.649 1.00 92.75 104 GLY A N 1
ATOM 764 C CA . GLY A 1 104 ? -14.297 -0.157 11.129 1.00 92.75 104 GLY A CA 1
ATOM 765 C C . GLY A 1 104 ? -14.087 -0.755 12.526 1.00 92.75 104 GLY A C 1
ATOM 766 O O . GLY A 1 104 ? -14.993 -0.725 13.365 1.00 92.75 104 GLY A O 1
ATOM 767 N N . ILE A 1 105 ? -12.877 -1.252 12.803 1.00 94.88 105 ILE A N 1
ATOM 768 C CA . ILE A 1 105 ? -12.482 -1.713 14.142 1.00 94.88 105 ILE A CA 1
ATOM 769 C C . ILE A 1 105 ? -12.524 -0.541 15.127 1.00 94.88 105 ILE A C 1
ATOM 771 O O . ILE A 1 105 ? -13.170 -0.634 16.169 1.00 94.88 105 ILE A O 1
ATOM 775 N N . ALA A 1 106 ? -11.879 0.575 14.783 1.00 95.69 106 ALA A N 1
ATOM 776 C CA . ALA A 1 106 ? -11.809 1.763 15.626 1.00 95.69 106 ALA A CA 1
ATOM 777 C C . ALA A 1 106 ? -13.203 2.326 15.936 1.00 95.69 106 ALA A C 1
ATOM 779 O O . ALA A 1 106 ? -13.504 2.594 17.097 1.00 95.69 106 ALA A O 1
ATOM 780 N N . ALA A 1 107 ? -14.077 2.428 14.933 1.00 95.81 107 ALA A N 1
ATOM 781 C CA . ALA A 1 107 ? -15.455 2.877 15.105 1.00 95.81 107 ALA A CA 1
ATOM 782 C C . ALA A 1 107 ? -16.231 1.984 16.085 1.00 95.81 107 ALA A C 1
ATOM 784 O O . ALA A 1 107 ? -16.901 2.493 16.981 1.00 95.81 107 ALA A O 1
ATOM 785 N N . THR A 1 108 ? -16.076 0.660 15.981 1.00 96.12 108 THR A N 1
ATOM 786 C CA . THR A 1 108 ? -16.706 -0.283 16.920 1.00 96.12 108 THR A CA 1
ATOM 787 C C . THR A 1 108 ? -16.205 -0.066 18.347 1.00 96.12 108 THR A C 1
ATOM 789 O O . THR A 1 108 ? -16.996 -0.036 19.287 1.00 96.12 108 THR A O 1
ATOM 792 N N . MET A 1 109 ? -14.896 0.118 18.527 1.00 95.44 109 MET A N 1
ATOM 793 C CA . MET A 1 109 ? -14.317 0.367 19.850 1.00 95.44 109 MET A CA 1
ATOM 794 C C . MET A 1 109 ? -14.799 1.695 20.445 1.00 95.44 109 MET A C 1
ATOM 796 O O . MET A 1 109 ? -15.089 1.761 21.640 1.00 95.44 109 MET A O 1
ATOM 800 N N . VAL A 1 110 ? -14.944 2.735 19.618 1.00 96.81 110 VAL A N 1
ATOM 801 C CA . VAL A 1 110 ? -15.546 4.009 20.031 1.00 96.81 110 VAL A CA 1
ATOM 802 C C . VAL A 1 110 ? -17.001 3.801 20.459 1.00 96.81 110 VAL A C 1
ATOM 804 O O . VAL A 1 110 ? -17.376 4.253 21.539 1.00 96.81 110 VAL A O 1
ATOM 807 N N . ASP A 1 111 ? -17.810 3.073 19.692 1.00 96.06 111 ASP A N 1
ATOM 808 C CA . ASP A 1 111 ? -19.203 2.770 20.050 1.00 96.06 111 ASP A CA 1
ATOM 809 C C . ASP A 1 111 ? -19.311 2.015 21.385 1.00 96.06 111 ASP A C 1
ATOM 811 O O . ASP A 1 111 ? -20.111 2.376 22.254 1.00 96.06 111 ASP A O 1
ATOM 815 N N . VAL A 1 112 ? -18.464 1.003 21.588 1.00 95.44 112 VAL A N 1
ATOM 816 C CA . VAL A 1 112 ? -18.388 0.240 22.843 1.00 95.44 112 VAL A CA 1
ATOM 817 C C . VAL A 1 112 ? -18.004 1.146 24.012 1.00 95.44 112 VAL A C 1
ATOM 819 O O . VAL A 1 112 ? -18.603 1.037 25.081 1.00 95.44 112 VAL A O 1
ATOM 822 N N . SER A 1 113 ? -17.064 2.076 23.818 1.00 93.69 113 SER A N 1
ATOM 823 C CA . SER A 1 113 ? -16.665 3.026 24.867 1.00 93.69 113 SER A CA 1
ATOM 824 C C . SER A 1 113 ? -17.801 3.968 25.293 1.00 93.69 113 SER A C 1
ATOM 826 O O . SER A 1 113 ? -17.843 4.393 26.444 1.00 93.69 113 SER A O 1
ATOM 828 N N . HIS A 1 114 ? -18.770 4.221 24.405 1.00 95.44 114 HIS A N 1
ATOM 829 C CA . HIS A 1 114 ? -20.001 4.962 24.703 1.00 95.44 114 HIS A CA 1
ATOM 830 C C . HIS A 1 114 ? -21.122 4.078 25.287 1.00 95.44 114 HIS A C 1
ATOM 832 O O . HIS A 1 114 ? -22.252 4.537 25.446 1.00 95.44 114 HIS A O 1
ATOM 838 N N . GLY A 1 115 ? -20.840 2.812 25.614 1.00 92.50 115 GLY A N 1
ATOM 839 C CA . GLY A 1 115 ? -21.786 1.893 26.249 1.00 92.50 115 GLY A CA 1
ATOM 840 C C . GLY A 1 115 ? -22.619 1.046 25.284 1.00 92.50 115 GLY A C 1
ATOM 841 O O . GLY A 1 115 ? -23.481 0.293 25.738 1.00 92.50 115 GLY A O 1
ATOM 842 N N . ARG A 1 116 ? -22.370 1.107 23.967 1.00 94.56 116 ARG A N 1
ATOM 843 C CA . ARG A 1 116 ? -23.054 0.256 22.974 1.00 94.56 116 ARG A CA 1
ATOM 844 C C . ARG A 1 116 ? -22.401 -1.126 22.885 1.00 94.56 116 ARG A C 1
ATOM 846 O O . ARG A 1 116 ? -21.744 -1.455 21.895 1.00 94.56 116 ARG A O 1
ATOM 853 N N . LEU A 1 117 ? -22.592 -1.931 23.928 1.00 92.69 117 LEU A N 1
ATOM 854 C CA . LEU A 1 117 ? -21.916 -3.222 24.116 1.00 92.69 117 LEU A CA 1
ATOM 855 C C . LEU A 1 117 ? -22.365 -4.333 23.162 1.00 92.69 117 LEU A C 1
ATOM 857 O O . LEU A 1 117 ? -21.676 -5.342 23.062 1.00 92.69 117 LEU A O 1
ATOM 861 N N . ASP A 1 118 ? -23.459 -4.146 22.427 1.00 91.56 118 ASP A N 1
ATOM 862 C CA . ASP A 1 118 ? -23.955 -5.113 21.436 1.00 91.56 118 ASP A CA 1
ATOM 863 C C . ASP A 1 118 ? -23.257 -4.977 20.070 1.00 91.56 118 ASP A C 1
ATOM 865 O O . ASP A 1 118 ? -23.410 -5.821 19.189 1.00 91.56 118 ASP A O 1
ATOM 869 N N . THR A 1 119 ? -22.470 -3.913 19.875 1.00 94.25 119 THR A N 1
ATOM 870 C CA . THR A 1 119 ? -21.775 -3.645 18.608 1.00 94.25 119 THR A CA 1
ATOM 871 C C . THR A 1 119 ? -20.602 -4.608 18.426 1.00 94.25 119 THR A C 1
ATOM 873 O O . THR A 1 119 ? -19.877 -4.912 19.375 1.00 94.25 119 THR A O 1
ATOM 876 N N . ARG A 1 120 ? -20.394 -5.104 17.204 1.00 95.25 120 ARG A N 1
ATOM 877 C CA . ARG A 1 120 ? -19.311 -6.038 16.867 1.00 95.25 120 ARG A CA 1
ATOM 878 C C . ARG A 1 120 ? -18.553 -5.570 15.638 1.00 95.25 120 ARG A C 1
ATOM 880 O O . ARG A 1 120 ? -19.124 -4.948 14.744 1.00 95.25 120 ARG A O 1
ATOM 887 N N . ILE A 1 121 ? -17.273 -5.922 15.594 1.00 95.25 121 ILE A N 1
ATOM 888 C CA . ILE A 1 121 ? -16.404 -5.645 14.458 1.00 95.25 121 ILE A CA 1
ATOM 889 C C . ILE A 1 121 ? -16.867 -6.517 13.282 1.00 95.25 121 ILE A C 1
ATOM 891 O O . ILE A 1 121 ? -16.979 -7.739 13.452 1.00 95.25 121 ILE A O 1
ATOM 895 N N . PRO A 1 122 ? -17.114 -5.937 12.094 1.00 90.25 122 PRO A N 1
ATOM 896 C CA . PRO A 1 122 ? -17.510 -6.699 10.918 1.00 90.25 122 PRO A CA 1
ATOM 897 C C . PRO A 1 122 ? -16.356 -7.576 10.419 1.00 90.25 122 PRO A C 1
ATOM 899 O O . PRO A 1 122 ? -15.261 -7.086 10.147 1.00 90.25 122 PRO A O 1
ATOM 902 N N . LEU A 1 123 ? -16.616 -8.875 10.258 1.00 90.94 123 LEU A N 1
ATOM 903 C CA . LEU A 1 123 ? -15.662 -9.825 9.682 1.00 90.94 123 LEU A CA 1
ATOM 904 C C . LEU A 1 123 ? -15.834 -9.886 8.165 1.00 90.94 123 LEU A C 1
ATOM 906 O O . LEU A 1 123 ? -16.957 -9.913 7.661 1.00 90.94 123 LEU A O 1
ATOM 910 N N . THR A 1 124 ? -14.728 -9.943 7.423 1.00 84.44 124 THR A N 1
ATOM 911 C CA . THR A 1 124 ? -14.789 -10.015 5.954 1.00 84.44 124 THR A CA 1
ATOM 912 C C . THR A 1 124 ? -14.870 -11.451 5.433 1.00 84.44 124 THR A C 1
ATOM 914 O O . THR A 1 124 ? -15.144 -11.649 4.250 1.00 84.44 124 THR A O 1
ATOM 917 N N . GLY A 1 125 ? -14.590 -12.446 6.280 1.00 83.12 125 GLY A N 1
ATOM 918 C CA . GLY A 1 125 ? -14.588 -13.866 5.915 1.00 83.12 125 GLY A CA 1
ATOM 919 C C . GLY A 1 125 ? -13.425 -14.272 5.006 1.00 83.12 125 GLY A C 1
ATOM 920 O O . GLY A 1 125 ? -13.499 -15.300 4.341 1.00 83.12 125 GLY A O 1
ATOM 921 N N . LYS A 1 126 ? -12.360 -13.467 4.946 1.00 81.44 126 LYS A N 1
ATOM 922 C CA . LYS A 1 126 ? -11.152 -13.765 4.167 1.00 81.44 126 LYS A CA 1
ATOM 923 C C . LYS A 1 126 ? -10.171 -14.665 4.907 1.00 81.44 126 LYS A C 1
ATOM 925 O O . LYS A 1 126 ? -9.311 -15.249 4.258 1.00 81.44 126 LYS A O 1
ATOM 930 N N . GLY A 1 127 ? -10.291 -14.754 6.233 1.00 82.50 127 GLY A N 1
ATOM 931 C CA . GLY A 1 127 ? -9.368 -15.533 7.059 1.00 82.50 127 GLY A CA 1
ATOM 932 C C . GLY A 1 127 ? -7.950 -14.961 7.064 1.00 82.50 127 GLY A C 1
ATOM 933 O O . GLY A 1 127 ? -6.996 -15.709 7.241 1.00 82.50 127 GLY A O 1
ATOM 934 N N . ASP A 1 128 ? -7.816 -13.653 6.826 1.00 90.38 128 ASP A N 1
ATOM 935 C CA . ASP A 1 128 ? -6.550 -12.941 6.985 1.00 90.38 128 ASP A CA 1
ATOM 936 C C . ASP A 1 128 ? -6.315 -12.543 8.451 1.00 90.38 128 ASP A C 1
ATOM 938 O O . ASP A 1 128 ? -7.213 -12.636 9.292 1.00 90.38 128 ASP A O 1
ATOM 942 N N . ASP A 1 129 ? -5.099 -12.092 8.761 1.00 92.75 129 ASP A N 1
ATOM 943 C CA . ASP A 1 129 ? -4.691 -11.751 10.130 1.00 92.75 129 ASP A CA 1
ATOM 944 C C . ASP A 1 129 ? -5.624 -10.722 10.791 1.00 92.75 129 ASP A C 1
ATOM 946 O O . ASP A 1 129 ? -5.884 -10.791 11.993 1.00 92.75 129 ASP A O 1
ATOM 950 N N . ILE A 1 130 ? -6.188 -9.793 10.006 1.00 93.12 130 ILE A N 1
ATOM 951 C CA . ILE A 1 130 ? -7.131 -8.786 10.510 1.00 93.12 130 ILE A CA 1
ATOM 952 C C . ILE A 1 130 ? -8.454 -9.440 10.917 1.00 93.12 130 ILE A C 1
ATOM 954 O O . ILE A 1 130 ? -8.986 -9.105 11.976 1.00 93.12 130 ILE A O 1
ATOM 958 N N . ASP A 1 131 ? -8.987 -10.373 10.124 1.00 94.12 131 ASP A N 1
ATOM 959 C CA . ASP A 1 131 ? -10.197 -11.121 10.489 1.00 94.12 131 ASP A CA 1
ATOM 960 C C . ASP A 1 131 ? -9.963 -11.975 11.754 1.00 94.12 131 ASP A C 1
ATOM 962 O O . ASP A 1 131 ? -10.834 -12.028 12.627 1.00 94.12 131 ASP A O 1
ATOM 966 N N . ILE A 1 132 ? -8.781 -12.589 11.903 1.00 94.69 132 ILE A N 1
ATOM 967 C CA . ILE A 1 132 ? -8.422 -13.368 13.102 1.00 94.69 132 ILE A CA 1
ATOM 968 C C . ILE A 1 132 ? -8.434 -12.470 14.341 1.00 94.69 132 ILE A C 1
ATOM 970 O O . ILE A 1 132 ? -9.135 -12.772 15.309 1.00 94.69 132 ILE A O 1
ATOM 974 N N . VAL A 1 133 ? -7.726 -11.340 14.309 1.00 94.88 133 VAL A N 1
ATOM 975 C CA . VAL A 1 133 ? -7.699 -10.387 15.431 1.00 94.88 133 VAL A CA 1
ATOM 976 C C . VAL A 1 133 ? -9.101 -9.849 15.723 1.00 94.88 133 VAL A C 1
ATOM 978 O O . VAL A 1 133 ? -9.521 -9.813 16.878 1.00 94.88 133 VAL A O 1
ATOM 981 N N . SER A 1 134 ? -9.869 -9.506 14.688 1.00 95.81 134 SER A N 1
ATOM 982 C CA . SER A 1 134 ? -11.245 -9.015 14.833 1.00 95.81 134 SER A CA 1
ATOM 983 C C . SER A 1 134 ? -12.148 -10.033 15.534 1.00 95.81 134 SER A C 1
ATOM 985 O O . SER A 1 134 ? -12.943 -9.664 16.398 1.00 95.81 134 SER A O 1
ATOM 987 N N . SER A 1 135 ? -11.999 -11.324 15.223 1.00 95.81 135 SER A N 1
ATOM 988 C CA . SER A 1 135 ? -12.753 -12.394 15.887 1.00 95.81 135 SER A CA 1
ATOM 989 C C . SER A 1 135 ? -12.406 -12.521 17.376 1.00 95.81 135 SER A C 1
ATOM 991 O O . SER A 1 135 ? -13.300 -12.670 18.209 1.00 95.81 135 SER A O 1
ATOM 993 N N . GLN A 1 136 ? -11.125 -12.384 17.732 1.00 95.75 136 GLN A N 1
ATOM 994 C CA . GLN A 1 136 ? -10.665 -12.430 19.121 1.00 95.75 136 GLN A CA 1
ATOM 995 C C . GLN A 1 136 ? -11.168 -11.225 19.921 1.00 95.75 136 GLN A C 1
ATOM 997 O O . GLN A 1 136 ? -11.607 -11.381 21.061 1.00 95.75 136 GLN A O 1
ATOM 1002 N N . VAL A 1 137 ? -11.157 -10.033 19.317 1.00 95.56 137 VAL A N 1
ATOM 1003 C CA . VAL A 1 137 ? -11.710 -8.822 19.934 1.00 95.56 137 VAL A CA 1
ATOM 1004 C C . VAL A 1 137 ? -13.215 -8.966 20.146 1.00 95.56 137 VAL A C 1
ATOM 1006 O O . VAL A 1 137 ? -13.691 -8.695 21.244 1.00 95.56 137 VAL A O 1
ATOM 1009 N N . ASN A 1 138 ? -13.963 -9.468 19.161 1.00 96.81 138 ASN A N 1
ATOM 1010 C CA . ASN A 1 138 ? -15.395 -9.734 19.324 1.00 96.81 138 ASN A CA 1
ATOM 1011 C C . ASN A 1 138 ? -15.678 -10.705 20.482 1.00 96.81 138 ASN A C 1
ATOM 1013 O O . ASN A 1 138 ? -16.549 -10.425 21.300 1.00 96.81 138 ASN A O 1
ATOM 1017 N N . ALA A 1 139 ? -14.890 -11.774 20.629 1.00 96.81 139 ALA A N 1
ATOM 1018 C CA . ALA A 1 139 ? -15.023 -12.691 21.762 1.00 96.81 139 ALA A CA 1
ATOM 1019 C C . ALA A 1 139 ? -14.736 -12.011 23.118 1.00 96.81 139 ALA A C 1
ATOM 1021 O O . ALA A 1 139 ? -15.350 -12.348 24.133 1.00 96.81 139 ALA A O 1
ATOM 1022 N N . ALA A 1 140 ? -13.814 -11.045 23.163 1.00 96.38 140 ALA A N 1
ATOM 1023 C CA . ALA A 1 140 ? -13.586 -10.233 24.357 1.00 96.38 140 ALA A CA 1
ATOM 1024 C C . ALA A 1 140 ? -14.767 -9.287 24.641 1.00 96.38 140 ALA A C 1
ATOM 1026 O O . ALA A 1 140 ? -15.175 -9.160 25.797 1.00 96.38 140 ALA A O 1
ATOM 1027 N N . LEU A 1 141 ? -15.354 -8.681 23.603 1.00 96.62 141 LEU A N 1
ATOM 1028 C CA . LEU A 1 141 ? -16.559 -7.852 23.716 1.00 96.62 141 LEU A CA 1
ATOM 1029 C C . LEU A 1 141 ? -17.765 -8.657 24.216 1.00 96.62 141 LEU A C 1
ATOM 1031 O O . LEU A 1 141 ? -18.504 -8.161 25.061 1.00 96.62 141 LEU A O 1
ATOM 1035 N N . ASP A 1 142 ? -17.930 -9.909 23.782 1.00 97.25 142 ASP A N 1
ATOM 1036 C CA . ASP A 1 142 ? -18.985 -10.802 24.283 1.00 97.25 142 ASP A CA 1
ATOM 1037 C C . ASP A 1 142 ? -18.863 -11.028 25.793 1.00 97.25 142 ASP A C 1
ATOM 1039 O O . ASP A 1 142 ? -19.842 -10.910 26.534 1.00 97.25 142 ASP A O 1
ATOM 1043 N N . ARG A 1 143 ? -17.642 -11.292 26.274 1.00 96.50 143 ARG A N 1
ATOM 1044 C CA . ARG A 1 143 ? -17.368 -11.453 27.710 1.00 96.50 143 ARG A CA 1
ATOM 1045 C C . ARG A 1 143 ? -17.654 -10.168 28.477 1.00 96.50 143 ARG A C 1
ATOM 1047 O O . ARG A 1 143 ? -18.264 -10.221 29.541 1.00 96.50 143 ARG A O 1
ATOM 1054 N N . LEU A 1 144 ? -17.239 -9.022 27.942 1.00 95.56 144 LEU A N 1
ATOM 1055 C CA . LEU A 1 144 ? -17.493 -7.723 28.557 1.00 95.56 144 LEU A CA 1
ATOM 1056 C C . LEU A 1 144 ? -18.997 -7.420 28.635 1.00 95.56 144 LEU A C 1
ATOM 1058 O O . LEU A 1 144 ? -19.476 -6.998 29.685 1.00 95.56 144 LEU A O 1
ATOM 1062 N N . SER A 1 145 ? -19.749 -7.708 27.572 1.00 95.88 145 SER A N 1
ATOM 1063 C CA . SER A 1 145 ? -21.206 -7.556 27.545 1.00 95.88 145 SER A CA 1
ATOM 1064 C C . SER A 1 145 ? -21.883 -8.430 28.601 1.00 95.88 145 SER A C 1
ATOM 1066 O O . SER A 1 145 ? -22.719 -7.942 29.359 1.00 95.88 145 SER A O 1
ATOM 1068 N N . ALA A 1 146 ? -21.478 -9.699 28.715 1.00 95.81 146 ALA A N 1
ATOM 1069 C CA . ALA A 1 146 ? -22.010 -10.616 29.722 1.00 95.81 146 ALA A CA 1
ATOM 1070 C C . ALA A 1 146 ? -21.712 -10.153 31.160 1.00 95.81 146 ALA A C 1
ATOM 1072 O O . ALA A 1 146 ? -22.575 -10.246 32.032 1.00 95.81 146 ALA A O 1
ATOM 1073 N N . LEU A 1 147 ? -20.512 -9.618 31.411 1.00 95.75 147 LEU A N 1
ATOM 1074 C CA . LEU A 1 147 ? -20.134 -9.084 32.723 1.00 95.75 147 LEU A CA 1
ATOM 1075 C C . LEU A 1 147 ? -20.962 -7.854 33.108 1.00 95.75 147 LEU A C 1
ATOM 1077 O O . LEU A 1 147 ? -21.427 -7.757 34.245 1.00 95.75 147 LEU A O 1
ATOM 1081 N N . VAL A 1 148 ? -21.165 -6.924 32.173 1.00 95.31 148 VAL A N 1
ATOM 1082 C CA . VAL A 1 148 ? -21.972 -5.722 32.421 1.00 95.31 148 VAL A CA 1
ATOM 1083 C C . VAL A 1 148 ? -23.439 -6.084 32.640 1.00 95.31 148 VAL A C 1
ATOM 1085 O O . VAL A 1 148 ? -24.069 -5.536 33.544 1.00 95.31 148 VAL A O 1
ATOM 1088 N N . GLU A 1 149 ? -23.980 -7.028 31.872 1.00 94.94 149 GLU A N 1
ATOM 1089 C CA . GLU A 1 149 ? -25.359 -7.482 32.056 1.00 94.94 149 GLU A CA 1
ATOM 1090 C C . GLU A 1 149 ? -25.550 -8.189 33.404 1.00 94.94 149 GLU A C 1
ATOM 1092 O O . GLU A 1 149 ? -26.486 -7.879 34.142 1.00 94.94 149 GLU A O 1
ATOM 1097 N N . GLY A 1 150 ? -24.602 -9.045 33.798 1.00 94.62 150 GLY A N 1
ATOM 1098 C CA . GLY A 1 150 ? -24.598 -9.659 35.125 1.00 94.62 150 GLY A CA 1
ATOM 1099 C C . GLY A 1 150 ? -24.570 -8.621 36.252 1.00 94.62 150 GLY A C 1
ATOM 1100 O O . GLY A 1 150 ? -25.311 -8.744 37.227 1.00 94.62 150 GLY A O 1
ATOM 1101 N N . MET A 1 151 ? -23.780 -7.552 36.102 1.00 94.88 151 MET A N 1
ATOM 1102 C CA . MET A 1 151 ? -23.739 -6.454 37.072 1.00 94.88 151 MET A CA 1
ATOM 1103 C C . MET A 1 151 ? -25.091 -5.739 37.187 1.00 94.88 151 MET A C 1
ATOM 1105 O O . MET A 1 151 ? -25.566 -5.520 38.301 1.00 94.88 151 MET A O 1
ATOM 1109 N N . LYS A 1 152 ? -25.746 -5.433 36.058 1.00 93.62 152 LYS A N 1
ATOM 1110 C CA . LYS A 1 152 ? -27.088 -4.825 36.052 1.00 93.62 152 LYS A CA 1
ATOM 1111 C C . LYS A 1 152 ? -28.118 -5.716 36.739 1.00 93.62 152 LYS A C 1
ATOM 1113 O O . LYS A 1 152 ? -28.909 -5.217 37.537 1.00 93.62 152 LYS A O 1
ATOM 1118 N N . GLN A 1 153 ? -28.094 -7.019 36.465 1.00 93.94 153 GLN A N 1
ATOM 1119 C CA . GLN A 1 153 ? -29.021 -7.973 37.068 1.00 93.94 153 GLN A CA 1
ATOM 1120 C C . GLN A 1 153 ? -28.835 -8.056 38.588 1.00 93.94 153 GLN A C 1
ATOM 1122 O O . GLN A 1 153 ? -29.815 -8.009 39.330 1.00 93.94 153 GLN A O 1
ATOM 1127 N N . VAL A 1 154 ? -27.589 -8.105 39.069 1.00 94.62 154 VAL A N 1
ATOM 1128 C CA . VAL A 1 154 ? -27.291 -8.071 40.510 1.00 94.62 154 VAL A CA 1
ATOM 1129 C C . VAL A 1 154 ? -27.784 -6.768 41.140 1.00 94.62 154 VAL A C 1
ATOM 1131 O O . VAL A 1 154 ? -28.446 -6.810 42.175 1.00 94.62 154 VAL A O 1
ATOM 1134 N N . SER A 1 155 ? -27.532 -5.613 40.515 1.00 93.69 155 SER A N 1
ATOM 1135 C CA . SER A 1 155 ? -28.032 -4.324 41.012 1.00 93.69 155 SER A CA 1
ATOM 1136 C C . SER A 1 155 ? -29.561 -4.266 41.066 1.00 93.69 155 SER A C 1
ATOM 1138 O O . SER A 1 155 ? -30.116 -3.761 42.042 1.00 93.69 155 SER A O 1
ATOM 1140 N N . ALA A 1 156 ? -30.249 -4.804 40.057 1.00 92.31 156 ALA A N 1
ATOM 1141 C CA . ALA A 1 156 ? -31.708 -4.870 40.030 1.00 92.31 156 ALA A CA 1
ATOM 1142 C C . ALA A 1 156 ? -32.261 -5.761 41.153 1.00 92.31 156 ALA A C 1
ATOM 1144 O O . ALA A 1 156 ? -33.208 -5.368 41.836 1.00 92.31 156 ALA A O 1
ATOM 1145 N N . ASN A 1 157 ? -31.632 -6.915 41.391 1.00 90.50 157 ASN A N 1
ATOM 1146 C CA . ASN A 1 157 ? -32.003 -7.819 42.478 1.00 90.50 157 ASN A CA 1
ATOM 1147 C C . ASN A 1 157 ? -31.816 -7.150 43.847 1.00 90.50 157 ASN A C 1
ATOM 1149 O O . ASN A 1 157 ? -32.744 -7.138 44.647 1.00 90.50 157 ASN A O 1
ATOM 1153 N N . ILE A 1 158 ? -30.673 -6.494 44.086 1.00 91.19 158 ILE A N 1
ATOM 1154 C CA . ILE A 1 158 ? -30.417 -5.757 45.337 1.00 91.19 158 ILE A CA 1
ATOM 1155 C C . ILE A 1 158 ? -31.469 -4.662 45.559 1.00 91.19 158 ILE A C 1
ATOM 1157 O O . ILE A 1 158 ? -31.981 -4.507 46.667 1.00 91.19 158 ILE A O 1
ATOM 1161 N N . ALA A 1 159 ? -31.817 -3.902 44.516 1.00 89.50 159 ALA A N 1
ATOM 1162 C CA . ALA A 1 159 ? -32.836 -2.861 44.618 1.00 89.50 159 ALA A CA 1
ATOM 1163 C C . ALA A 1 159 ? -34.214 -3.438 44.987 1.00 89.50 159 ALA A C 1
ATOM 1165 O O . ALA A 1 159 ? -34.942 -2.839 45.782 1.00 89.50 159 ALA A O 1
ATOM 1166 N N . HIS A 1 160 ? -34.566 -4.601 44.437 1.00 87.50 160 HIS A N 1
ATOM 1167 C CA . HIS A 1 160 ? -35.802 -5.299 44.776 1.00 87.50 160 HIS A CA 1
ATOM 1168 C C . HIS A 1 160 ? -35.795 -5.796 46.230 1.00 87.50 160 HIS A C 1
ATOM 1170 O O . HIS A 1 160 ? -36.733 -5.518 46.984 1.00 87.50 160 HIS A O 1
ATOM 1176 N N . ASP A 1 161 ? -34.704 -6.441 46.641 1.00 90.88 161 ASP A N 1
ATOM 1177 C CA . ASP A 1 161 ? -34.540 -7.018 47.976 1.00 90.88 161 ASP A CA 1
ATOM 1178 C C . ASP A 1 161 ? -34.501 -5.953 49.076 1.00 90.88 161 ASP A C 1
ATOM 1180 O O . ASP A 1 161 ? -34.952 -6.214 50.186 1.00 90.88 161 ASP A O 1
ATOM 1184 N N . LEU A 1 162 ? -34.025 -4.738 48.781 1.00 89.62 162 LEU A N 1
ATOM 1185 C CA . LEU A 1 162 ? -34.037 -3.605 49.715 1.00 89.62 162 LEU A CA 1
ATOM 1186 C C . LEU A 1 162 ? -35.396 -2.896 49.794 1.00 89.62 162 LEU A C 1
ATOM 1188 O O . LEU A 1 162 ? -35.758 -2.386 50.855 1.00 89.62 162 LEU A O 1
ATOM 1192 N N . LYS A 1 163 ? -36.174 -2.861 48.706 1.00 87.94 163 LYS A N 1
ATOM 1193 C CA . LYS A 1 163 ? -37.475 -2.168 48.667 1.00 87.94 163 LYS A CA 1
ATOM 1194 C C . LYS A 1 163 ? -38.492 -2.793 49.625 1.00 87.94 163 LYS A C 1
ATOM 1196 O O . LYS A 1 163 ? -39.235 -2.078 50.294 1.00 87.94 163 LYS A O 1
ATOM 1201 N N . THR A 1 164 ? -38.505 -4.119 49.709 1.00 88.38 164 THR A N 1
ATOM 1202 C CA . THR A 1 164 ? -39.425 -4.887 50.561 1.00 88.38 164 THR A CA 1
ATOM 1203 C C . THR A 1 164 ? -39.260 -4.587 52.062 1.00 88.38 164 THR A C 1
ATOM 1205 O O . THR A 1 164 ? -40.240 -4.172 52.686 1.00 88.38 164 THR A O 1
ATOM 1208 N N . PRO A 1 165 ? -38.062 -4.717 52.670 1.00 86.62 165 PRO A N 1
ATOM 1209 C CA . PRO A 1 165 ? -37.859 -4.399 54.081 1.00 86.62 165 PRO A CA 1
ATOM 1210 C C . PRO A 1 165 ? -37.990 -2.901 54.375 1.00 86.62 165 PRO A C 1
ATOM 1212 O O . PRO A 1 165 ? -38.470 -2.542 55.448 1.00 86.62 165 PRO A O 1
ATOM 1215 N N . LEU A 1 166 ? -37.622 -2.015 53.442 1.00 86.00 166 LEU A N 1
ATOM 1216 C CA . LEU A 1 166 ? -37.766 -0.571 53.645 1.00 86.00 166 LEU A CA 1
ATOM 1217 C C . LEU A 1 166 ? -39.241 -0.152 53.740 1.00 86.00 166 LEU A C 1
ATOM 1219 O O . LEU A 1 166 ? -39.608 0.614 54.629 1.00 86.00 166 LEU A O 1
ATOM 1223 N N . ASN A 1 167 ? -40.094 -0.700 52.869 1.00 88.38 167 ASN A N 1
ATOM 1224 C CA . ASN A 1 167 ? -41.538 -0.476 52.929 1.00 88.38 167 ASN A CA 1
ATOM 1225 C C . ASN A 1 167 ? -42.142 -1.013 54.234 1.00 88.38 167 ASN A C 1
ATOM 1227 O O . ASN A 1 167 ? -43.028 -0.382 54.806 1.00 88.38 167 ASN A O 1
ATOM 1231 N N . LEU A 1 168 ? -41.647 -2.151 54.732 1.00 88.19 168 LEU A N 1
ATOM 1232 C CA . LEU A 1 168 ? -42.078 -2.697 56.018 1.00 88.19 168 LEU A CA 1
ATOM 1233 C C . LEU A 1 168 ? -41.683 -1.777 57.185 1.00 88.19 168 LEU A C 1
ATOM 1235 O O . LEU A 1 168 ? -42.503 -1.515 58.060 1.00 88.19 168 LEU A O 1
ATOM 1239 N N . LEU A 1 169 ? -40.453 -1.249 57.184 1.00 87.69 169 LEU A N 1
ATOM 1240 C CA . LEU A 1 169 ? -39.994 -0.293 58.196 1.00 87.69 169 LEU A CA 1
ATOM 1241 C C . LEU A 1 169 ? -40.803 1.010 58.172 1.00 87.69 169 LEU A C 1
ATOM 1243 O O . LEU A 1 169 ? -41.168 1.499 59.239 1.00 87.69 169 LEU A O 1
ATOM 1247 N N . GLN A 1 170 ? -41.128 1.540 56.988 1.00 87.81 170 GLN A N 1
ATOM 1248 C CA . GLN A 1 170 ? -42.027 2.694 56.854 1.00 87.81 170 GLN A CA 1
ATOM 1249 C C . GLN A 1 170 ? -43.395 2.411 57.473 1.00 87.81 170 GLN A C 1
ATOM 1251 O O . GLN A 1 170 ? -43.848 3.172 58.318 1.00 87.81 170 GLN A O 1
ATOM 1256 N N . MET A 1 171 ? -43.996 1.264 57.157 1.00 90.31 171 MET A N 1
ATOM 1257 C CA . MET A 1 171 ? -45.303 0.885 57.694 1.00 90.31 171 MET A CA 1
ATOM 1258 C C . MET A 1 171 ? -45.302 0.776 59.229 1.00 90.31 171 MET A C 1
ATOM 1260 O O . MET A 1 171 ? -46.251 1.206 59.886 1.00 90.31 171 MET A O 1
ATOM 1264 N N . ILE A 1 172 ? -44.227 0.238 59.821 1.00 90.94 172 ILE A N 1
ATOM 1265 C CA . ILE A 1 172 ? -44.063 0.170 61.283 1.00 90.94 172 ILE A CA 1
ATOM 1266 C C . ILE A 1 172 ? -43.967 1.578 61.888 1.00 90.94 172 ILE A C 1
ATOM 1268 O O . ILE A 1 172 ? -44.601 1.844 62.912 1.00 90.94 172 ILE A O 1
ATOM 1272 N N . LEU A 1 173 ? -43.190 2.473 61.272 1.00 90.75 173 LEU A N 1
ATOM 1273 C CA . LEU A 1 173 ? -43.037 3.856 61.730 1.00 90.75 173 LEU A CA 1
ATOM 1274 C C . LEU A 1 173 ? -44.353 4.635 61.636 1.00 90.75 173 LEU A C 1
ATOM 1276 O O . LEU A 1 173 ? -44.724 5.305 62.602 1.00 90.75 173 LEU A O 1
ATOM 1280 N N . ASP A 1 174 ? -45.087 4.488 60.535 1.00 90.06 174 ASP A N 1
ATOM 1281 C CA . ASP A 1 174 ? -46.392 5.121 60.335 1.00 90.06 174 ASP A CA 1
ATOM 1282 C C . ASP A 1 174 ? -47.386 4.649 61.402 1.00 90.06 174 ASP A C 1
ATOM 1284 O O . ASP A 1 174 ? -47.976 5.470 62.105 1.00 90.06 174 ASP A O 1
ATOM 1288 N N . THR A 1 175 ? -47.469 3.335 61.638 1.00 88.88 175 THR A N 1
ATOM 1289 C CA . THR A 1 175 ? -48.348 2.755 62.671 1.00 88.88 175 THR A CA 1
ATOM 1290 C C . THR A 1 175 ? -47.984 3.246 64.079 1.00 88.88 175 THR A C 1
ATOM 1292 O O . THR A 1 175 ? -48.860 3.526 64.901 1.00 88.88 175 THR A O 1
ATOM 1295 N N . ALA A 1 176 ? -46.688 3.363 64.388 1.00 86.06 176 ALA A N 1
ATOM 1296 C CA . ALA A 1 176 ? -46.227 3.897 65.669 1.00 86.06 176 ALA A CA 1
ATOM 1297 C C . ALA A 1 176 ? -46.579 5.387 65.829 1.00 86.06 176 ALA A C 1
ATOM 1299 O O . ALA A 1 176 ? -46.958 5.813 66.923 1.00 86.06 176 ALA A O 1
ATOM 1300 N N . SER A 1 177 ? -46.493 6.167 64.748 1.00 87.56 177 SER A N 1
ATOM 1301 C CA . SER A 1 177 ? -46.867 7.583 64.739 1.00 87.56 177 SER A CA 1
ATOM 1302 C C . SER A 1 177 ? -48.376 7.787 64.932 1.00 87.56 177 SER A C 1
ATOM 1304 O O . SER A 1 177 ? -48.774 8.602 65.767 1.00 87.56 177 SER A O 1
ATOM 1306 N N . GLU A 1 178 ? -49.216 6.983 64.271 1.00 85.31 178 GLU A N 1
ATOM 1307 C CA . GLU A 1 178 ? -50.676 7.013 64.423 1.00 85.31 178 GLU A CA 1
ATOM 1308 C C . GLU A 1 178 ? -51.103 6.647 65.848 1.00 85.31 178 GLU A C 1
ATOM 1310 O O . GLU A 1 178 ? -51.943 7.326 66.443 1.00 85.31 178 GLU A O 1
ATOM 1315 N N . LYS A 1 179 ? -50.474 5.628 66.452 1.00 78.94 179 LYS A N 1
ATOM 1316 C CA . LYS A 1 179 ? -50.719 5.266 67.859 1.00 78.94 179 LYS A CA 1
ATOM 1317 C C . LYS A 1 179 ? -50.395 6.404 68.828 1.00 78.94 179 LYS A C 1
ATOM 1319 O O . LYS A 1 179 ? -51.115 6.592 69.808 1.00 78.94 179 LYS A O 1
ATOM 1324 N N . ASN A 1 180 ? -49.332 7.159 68.555 1.00 78.62 180 ASN A N 1
ATOM 1325 C CA . ASN A 1 180 ? -48.909 8.290 69.382 1.00 78.62 180 ASN A CA 1
ATOM 1326 C C . ASN A 1 180 ? -49.885 9.476 69.252 1.00 78.62 180 ASN A C 1
ATOM 1328 O O . ASN A 1 180 ? -50.270 10.083 70.250 1.00 78.62 180 ASN A O 1
ATOM 1332 N N . LEU A 1 181 ? -50.366 9.744 68.033 1.00 72.44 181 LEU A N 1
ATOM 1333 C CA . LEU A 1 181 ? -51.376 10.771 67.746 1.00 72.44 181 LEU A CA 1
ATOM 1334 C C . LEU A 1 181 ? -52.767 10.422 68.304 1.00 72.44 181 LEU A C 1
ATOM 1336 O O . LEU A 1 181 ? -53.493 11.317 68.729 1.00 72.44 181 LEU A O 1
ATOM 1340 N N . SER A 1 182 ? -53.132 9.137 68.367 1.00 72.50 182 SER A N 1
ATOM 1341 C CA . SER A 1 182 ? -54.420 8.683 68.914 1.00 72.50 182 SER A CA 1
ATOM 1342 C C . SER A 1 182 ? -54.465 8.616 70.454 1.00 72.50 182 SER A C 1
ATOM 1344 O O . SER A 1 182 ? -55.475 8.188 71.016 1.00 72.50 182 SER A O 1
ATOM 1346 N N . GLY A 1 183 ? -53.406 9.033 71.162 1.00 58.41 183 GLY A N 1
ATOM 1347 C CA . GLY A 1 183 ? -53.407 9.191 72.623 1.00 58.41 183 GLY A CA 1
ATOM 1348 C C . GLY A 1 183 ? -53.484 7.891 73.436 1.00 58.41 183 GLY A C 1
ATOM 1349 O O . GLY A 1 183 ? -53.768 7.935 74.634 1.00 58.41 183 GLY A O 1
ATOM 1350 N N . GLN A 1 184 ? -53.228 6.732 72.825 1.00 56.19 184 GLN A N 1
ATOM 1351 C CA . GLN A 1 184 ? -53.263 5.453 73.529 1.00 56.19 184 GLN A CA 1
ATOM 1352 C C . GLN A 1 184 ? -51.904 5.202 74.200 1.00 56.19 184 GLN A C 1
ATOM 1354 O O . GLN A 1 184 ? -50.963 4.710 73.578 1.00 56.19 184 GLN A O 1
ATOM 1359 N N . LYS A 1 185 ? -51.786 5.593 75.477 1.00 48.53 185 LYS A N 1
ATOM 1360 C CA . LYS A 1 185 ? -50.664 5.178 76.332 1.00 48.53 185 LYS A CA 1
ATOM 1361 C C . LYS A 1 185 ? -50.678 3.651 76.461 1.00 48.53 185 LYS A C 1
ATOM 1363 O O . LYS A 1 185 ? -51.728 3.082 76.753 1.00 48.53 185 LYS A O 1
ATOM 1368 N N . VAL A 1 186 ? -49.517 3.043 76.200 1.00 49.97 186 VAL A N 1
ATOM 1369 C CA . VAL A 1 186 ? -49.201 1.632 76.492 1.00 49.97 186 VAL A CA 1
ATOM 1370 C C . VAL A 1 186 ? -49.410 1.349 77.974 1.00 49.97 186 VAL A C 1
ATOM 1372 O O . VAL A 1 186 ? -49.045 2.236 78.782 1.00 49.97 186 VAL A O 1
#

Foldseek 3Di:
DDKWKFKAAPVQHTPDTQFRPRPDDAAWDKDADPGPRDDHDWIKIWHWDDDPRIIMIMIDTCPVVVVVVVVVVVVVVVVVVVVVVCVVVVVVVVVVVVVVLVVLVVVQVVCVVVVVLVGARDAPPPPDPSNVVSVVVRVVSVVVVVVVVVVVVVVVVVVVVVVVVVVVVVVVVVVVVVCVVVPDDD